Protein AF-A0A2I0TGV4-F1 (afdb_monomer)

InterPro domains:
  IPR000264 ALB/AFP/VDB [PR00802] (66-80)
  IPR000264 ALB/AFP/VDB [PR00802] (102-125)
  IPR000264 ALB/AFP/VDB [PR00802] (139-156)
  IPR000264 ALB/AFP/VDB [PR00802] (313-336)
  IPR000264 ALB/AFP/VDB [PTHR11385] (1-160)
  IPR014760 Serum albumin, N-terminal [PF00273] (1-156)
  IPR014760 Serum albumin, N-terminal [PF00273] (231-337)
  IPR014760 Serum albumin, N-terminal [PS51438] (1-164)
  IPR014760 Serum albumin, N-terminal [PS51438] (178-345)
  IPR014760 Serum albumin, N-terminal [SM00103] (1-159)
  IPR014760 Serum albumin, N-terminal [SM00103] (169-340)
  IPR014760 Serum albumin, N-terminal [cd00015] (1-163)
  IPR020857 Serum albumin, conserved site [PS00212] (139-163)
  IPR020858 Serum albumin-like [SSF48552] (1-163)
  IPR020858 Serum albumin-like [SSF48552] (161-230)
  IPR020858 Serum albumin-like [SSF48552] (232-341)

Secondary structure (DSSP, 8-state):
-HHHHHH-TTS-HHHHHHHHHHHHHHHHHHHH-TTSTTTSS-HHHHHHHHHHT-TTHHHHHGGGGGGGGSPTTHHHHHHHTT--SS-TTS--PPPPPHHHHHHHHHHHHHHHHHHHHHHHHHH-TTS-HHHHHHHHHHHHHHHHHHTTSS-HHHHHHHHTHHHHHHHHTHHHH-GGGHHHHTS-HHHHHHHHHHSPPPPPPTTPPPHHHHHTS-TTHHHHHTTTHHHHHHHHHHHS---HHHHHHHHS-TTTHHHHHHT----TT--PPPP-GGGG---THHHHS-HHHHHHHHHHHHHHHHHH-TT--HHHHHHHHHHHHHHHHHHTTSSSHHHHHHHHHHHHHHSSSS-------------

Foldseek 3Di:
DLLCLLLVLPDDLVRVVVLVVVVVVVVVVCVVPCPPPLNPDDPLVSSLVSLLPPPCNCVRQNCLNVLNVDDPPVSVVSSVVSGDQADPSQDDDDDDDQVVLLVCCVVPVPVSLSVQLSSLSSNHSPDDSVVSVVVSVLLNVQSVPLVVDPCSPVSSVVSLVVLVVCLVCVVVNAPFLVVLSPDDSSSSVSCVVPTDDHDDDPPDPDPCVVQQVPPCNVVVVLPDPQVVLLVCCVVPNDDPQNVCLNPPDPVCSSVSVVPDDQDPPQDADDDDCVLLADDLVLLVDDPSVVVVNLVSVLVNVCSRVVPDDPVLNVVLSVLSVVQSVPLSPDPHNRVSSVVSSCVSRPPDDDDDDDDDDDDDDDD

Organism: NCBI:txid1758121

pLDDT: mean 78.78, std 15.99, range [24.69, 98.12]

Radius of gyration: 31.36 Å; Cα contacts (8 Å, |Δi|>4): 263; chains: 1; bounding box: 90×56×76 Å

Solvent-accessible surface area (backbone atoms only — not comparable to full-atom values): 21571 Å² total; per-residue (Å²): 92,50,68,57,20,21,65,43,54,85,59,52,71,70,63,45,50,49,56,40,47,54,54,49,56,48,51,57,51,24,76,77,40,57,86,40,77,82,48,70,51,54,69,69,57,54,56,52,53,57,57,62,65,44,93,55,38,46,83,76,53,45,73,60,47,60,28,66,79,48,58,84,66,62,21,57,58,49,50,56,73,65,44,53,69,78,49,86,87,54,74,83,88,77,80,72,56,54,70,55,50,44,46,43,44,71,78,38,44,69,63,45,52,48,50,51,40,38,57,52,22,32,53,36,43,81,60,59,66,69,57,51,53,48,53,47,52,52,51,49,56,40,46,70,59,22,62,76,51,93,55,34,56,61,43,47,54,56,70,46,34,69,60,54,49,50,47,77,38,28,88,78,74,31,81,56,36,58,75,22,57,75,41,59,76,78,57,18,54,54,40,51,73,69,40,67,82,57,80,81,70,91,80,67,75,61,62,54,60,61,66,68,67,36,89,63,28,71,76,60,48,72,78,56,59,63,59,58,55,35,60,44,40,79,78,50,77,81,51,71,68,59,51,46,32,56,67,71,38,82,92,49,23,60,64,42,60,71,68,58,71,78,67,85,84,67,75,58,68,79,94,57,72,76,75,70,68,63,56,59,61,63,64,72,44,56,73,68,59,40,51,52,53,52,51,49,45,51,52,56,48,36,52,60,40,72,84,65,49,71,69,56,53,48,53,50,51,55,49,51,56,52,44,51,66,55,25,63,73,46,94,58,31,48,63,41,38,57,62,52,46,42,57,76,76,54,65,69,97,55,96,72,81,91,78,81,84,80,90,84,81,85,134

Sequence (363 aa):
MITFAQYLQRCSYEGLSKLVKDVVDLAQKCVANEDAPECTKSLPTIFLDEICQVEKLRDTYGAMADCCSKADPERNECFLSFKVPQPDFVQPYERPASDVICKEYQDNRVPFLGHFIYTVARRNPFLYSPTILSLAADYEHALQSCCAGSDVGACLDEKAELMTYICSKQDVFSSKIKECCERPVVERSQCIIESEFDDKPADLPSLVEKYVQDKEVCKSYEAGHDEFLSERQETTPINDQVSHCCSDSYAYRRPCFTAMGVDTKYVPPAFNPDMFNFDEKLCTAPPDEREIGQMKLLINLIKRKPQMTEEQIKTIADGFSAMVEKCCKQSDIDTCLGEEVFPISFKKGHLLVPEISTGEVYP

Mean predicted aligned error: 18.3 Å

Structure (mmCIF, N/CA/C/O backbone):
data_AF-A0A2I0TGV4-F1
#
_entry.id   AF-A0A2I0TGV4-F1
#
loop_
_atom_site.group_PDB
_atom_site.id
_atom_site.type_symbol
_atom_site.label_atom_id
_atom_site.label_alt_id
_atom_site.label_comp_id
_atom_site.label_asym_id
_atom_site.label_entity_id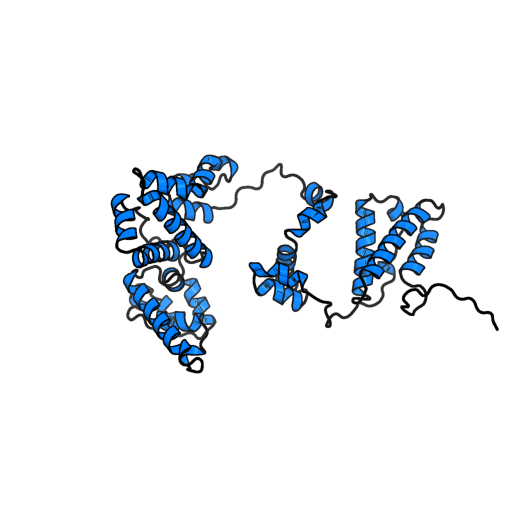
_atom_site.label_seq_id
_atom_site.pdbx_PDB_ins_code
_atom_site.Cartn_x
_atom_site.Cartn_y
_atom_site.Cartn_z
_atom_site.occupancy
_atom_site.B_iso_or_equiv
_atom_site.auth_seq_id
_atom_site.auth_comp_id
_atom_site.auth_asym_id
_atom_site.auth_atom_id
_atom_site.pdbx_PDB_model_num
ATOM 1 N N . MET A 1 1 ? 5.627 -5.119 -11.860 1.00 94.88 1 MET A N 1
ATOM 2 C CA . MET A 1 1 ? 6.589 -4.002 -11.704 1.00 94.88 1 MET A CA 1
ATOM 3 C C . MET A 1 1 ? 6.784 -3.634 -10.239 1.00 94.88 1 MET A C 1
ATOM 5 O O . MET A 1 1 ? 7.898 -3.784 -9.763 1.00 94.88 1 MET A O 1
ATOM 9 N N . ILE A 1 2 ? 5.730 -3.219 -9.518 1.00 94.38 2 ILE A N 1
ATOM 10 C CA . ILE A 1 2 ? 5.818 -2.782 -8.107 1.00 94.38 2 ILE A CA 1
ATOM 11 C C . ILE A 1 2 ? 6.550 -3.801 -7.230 1.00 94.38 2 ILE A C 1
ATOM 13 O O . ILE A 1 2 ? 7.578 -3.457 -6.662 1.00 94.38 2 ILE A O 1
ATOM 17 N N . THR A 1 3 ? 6.093 -5.058 -7.197 1.00 94.88 3 THR A N 1
ATOM 18 C CA . THR A 1 3 ? 6.712 -6.126 -6.393 1.00 94.88 3 THR A CA 1
ATOM 19 C C . THR A 1 3 ? 8.217 -6.222 -6.637 1.00 94.88 3 THR A C 1
ATOM 21 O O . THR A 1 3 ? 9.003 -6.055 -5.712 1.00 94.88 3 THR A O 1
ATOM 24 N N . PHE A 1 4 ? 8.645 -6.387 -7.891 1.00 97.56 4 PHE A N 1
ATOM 25 C CA . PHE A 1 4 ? 10.071 -6.454 -8.209 1.00 97.56 4 PHE A CA 1
ATOM 26 C C . PHE A 1 4 ? 10.830 -5.185 -7.815 1.00 97.56 4 PHE A C 1
ATOM 28 O O . PHE A 1 4 ? 11.921 -5.295 -7.277 1.00 97.56 4 PHE A O 1
ATOM 35 N N . ALA A 1 5 ? 10.268 -3.992 -8.019 1.00 96.62 5 ALA A N 1
ATOM 36 C CA . ALA A 1 5 ? 10.928 -2.739 -7.650 1.00 96.62 5 ALA A CA 1
ATOM 37 C C . ALA A 1 5 ? 11.090 -2.576 -6.129 1.00 96.62 5 ALA A C 1
ATOM 39 O O . ALA A 1 5 ? 12.095 -2.028 -5.681 1.00 96.62 5 ALA A O 1
ATOM 40 N N . GLN A 1 6 ? 10.138 -3.081 -5.340 1.00 94.38 6 GLN A N 1
ATOM 41 C CA . GLN A 1 6 ? 10.203 -3.059 -3.879 1.00 94.38 6 GLN A CA 1
ATOM 42 C C . GLN A 1 6 ? 11.202 -4.075 -3.312 1.00 94.38 6 GLN A C 1
ATOM 44 O O . GLN A 1 6 ? 11.828 -3.788 -2.300 1.00 94.38 6 GLN A O 1
ATOM 49 N N . TYR A 1 7 ? 11.349 -5.253 -3.928 1.00 94.56 7 TYR A N 1
ATOM 50 C CA . TYR A 1 7 ? 12.322 -6.268 -3.492 1.00 94.56 7 TYR A CA 1
ATOM 51 C C . TYR A 1 7 ? 13.732 -5.978 -4.031 1.00 94.56 7 TYR A C 1
ATOM 53 O O . TYR A 1 7 ? 14.714 -6.062 -3.304 1.00 94.56 7 TYR A O 1
ATOM 61 N N . LEU A 1 8 ? 13.844 -5.597 -5.303 1.00 95.69 8 LEU A N 1
ATOM 62 C CA . LEU A 1 8 ? 15.098 -5.393 -6.025 1.00 95.69 8 LEU A CA 1
ATOM 63 C C . LEU A 1 8 ? 15.369 -3.899 -6.257 1.00 95.69 8 LEU A C 1
ATOM 65 O O . LEU A 1 8 ? 15.522 -3.435 -7.391 1.00 95.69 8 LEU A O 1
ATOM 69 N N . GLN A 1 9 ? 15.467 -3.136 -5.165 1.00 93.12 9 GLN A N 1
ATOM 70 C CA . GLN A 1 9 ? 15.574 -1.671 -5.195 1.00 93.12 9 GLN A CA 1
ATOM 71 C C . GLN A 1 9 ? 16.823 -1.140 -5.920 1.00 93.12 9 GLN A C 1
ATOM 73 O O . GLN A 1 9 ? 16.869 0.055 -6.207 1.00 93.12 9 GLN A O 1
ATOM 78 N N . ARG A 1 10 ? 17.839 -1.968 -6.213 1.00 92.94 10 ARG A N 1
ATOM 79 C CA . ARG A 1 10 ? 19.079 -1.581 -6.924 1.00 92.94 10 ARG A CA 1
ATOM 80 C C . ARG A 1 10 ? 19.031 -1.849 -8.432 1.00 92.94 10 ARG A C 1
ATOM 82 O O . ARG A 1 10 ? 19.856 -1.305 -9.161 1.00 92.94 10 ARG A O 1
ATOM 89 N N . CYS A 1 11 ? 18.097 -2.671 -8.907 1.00 92.94 11 CYS A N 1
ATOM 90 C CA . CYS A 1 11 ? 18.001 -3.038 -10.320 1.00 92.94 11 CYS A CA 1
ATOM 91 C C . CYS A 1 11 ? 17.477 -1.877 -11.173 1.00 92.94 11 CYS A C 1
ATOM 93 O O . CYS A 1 11 ? 16.696 -1.061 -10.691 1.00 92.94 11 CYS A O 1
ATOM 95 N N . SER A 1 12 ? 17.895 -1.818 -12.444 1.00 93.62 12 SER A N 1
ATOM 96 C CA . SER A 1 12 ? 17.389 -0.824 -13.399 1.00 93.62 12 SER A CA 1
ATOM 97 C C . SER A 1 12 ? 15.951 -1.132 -13.824 1.00 93.62 12 SER A C 1
ATOM 99 O O . SER A 1 12 ? 15.485 -2.269 -13.702 1.00 93.62 12 SER A O 1
ATOM 101 N N . TYR A 1 13 ? 15.263 -0.136 -14.385 1.00 93.69 13 TYR A N 1
ATOM 102 C CA . TYR A 1 13 ? 13.911 -0.313 -14.913 1.00 93.69 13 TYR A CA 1
ATOM 103 C C . TYR A 1 13 ? 13.861 -1.404 -15.990 1.00 93.69 13 TYR A C 1
ATOM 105 O O . TYR A 1 13 ? 12.974 -2.255 -15.978 1.00 93.69 13 TYR A O 1
ATOM 113 N N . GLU A 1 14 ? 14.840 -1.423 -16.891 1.00 94.31 14 GLU A N 1
ATOM 114 C CA . GLU A 1 14 ? 14.945 -2.391 -17.984 1.00 94.31 14 GLU A CA 1
ATOM 115 C C . GLU A 1 14 ? 15.205 -3.797 -17.442 1.00 94.31 14 GLU A C 1
ATOM 117 O O . GLU A 1 14 ? 14.636 -4.765 -17.941 1.00 94.31 14 GLU A O 1
ATOM 122 N N . GLY A 1 15 ? 16.034 -3.914 -16.397 1.00 94.00 15 GLY A N 1
ATOM 123 C CA . GLY A 1 15 ? 16.275 -5.178 -15.707 1.00 94.00 15 GLY A CA 1
ATOM 124 C C . GLY A 1 15 ? 14.993 -5.744 -15.099 1.00 94.00 15 GLY A C 1
ATOM 125 O O . GLY A 1 15 ? 14.671 -6.908 -15.316 1.00 94.00 15 GLY A O 1
ATOM 126 N N . LEU A 1 16 ? 14.216 -4.908 -14.407 1.00 95.75 16 LEU A N 1
ATOM 127 C CA . LEU A 1 16 ? 12.953 -5.335 -13.800 1.00 95.75 16 LEU A CA 1
ATOM 128 C C . LEU A 1 16 ? 11.843 -5.570 -14.824 1.00 95.75 16 LEU A C 1
ATOM 130 O O . LEU A 1 16 ? 10.997 -6.435 -14.622 1.00 95.75 16 LEU A O 1
ATOM 134 N N . SER A 1 17 ? 11.844 -4.835 -15.934 1.00 94.56 17 SER A N 1
ATOM 135 C CA . SER A 1 17 ? 10.867 -5.013 -17.011 1.00 94.56 17 SER A CA 1
ATOM 136 C C . SER A 1 17 ? 10.989 -6.378 -17.686 1.00 94.56 17 SER A C 1
ATOM 138 O O . SER A 1 17 ? 9.975 -6.926 -18.110 1.00 94.56 17 SER A O 1
ATOM 140 N N . LYS A 1 18 ? 12.195 -6.962 -17.729 1.00 95.12 18 LYS A N 1
ATOM 141 C CA . LYS A 1 18 ? 12.397 -8.347 -18.184 1.00 95.12 18 LYS A CA 1
ATOM 142 C C . LYS A 1 18 ? 11.706 -9.345 -17.255 1.00 95.12 18 LYS A C 1
ATOM 144 O O . LYS A 1 18 ? 10.859 -10.085 -17.727 1.00 95.12 18 LYS A O 1
ATOM 149 N N . LEU A 1 19 ? 11.926 -9.243 -15.943 1.00 96.69 19 LEU A N 1
ATOM 150 C CA . LEU A 1 19 ? 11.251 -10.105 -14.960 1.00 96.69 19 LEU A CA 1
ATOM 151 C C . LEU A 1 19 ? 9.722 -9.949 -15.003 1.00 96.69 19 LEU A C 1
ATOM 153 O O . LEU A 1 19 ? 8.974 -10.914 -14.884 1.00 96.69 19 LEU A O 1
ATOM 157 N N . VAL A 1 20 ? 9.226 -8.720 -15.202 1.00 95.88 20 VAL A N 1
ATOM 158 C CA . VAL A 1 20 ? 7.788 -8.483 -15.418 1.00 95.88 20 VAL A CA 1
ATOM 159 C C . VAL A 1 20 ? 7.294 -9.224 -16.655 1.00 95.88 20 VAL A C 1
ATOM 161 O O . VAL A 1 20 ? 6.218 -9.816 -16.604 1.00 95.88 20 VAL A O 1
ATOM 164 N N . LYS A 1 21 ? 8.057 -9.191 -17.749 1.00 95.50 21 LYS A N 1
ATOM 165 C CA . LYS A 1 21 ? 7.717 -9.915 -18.969 1.00 95.50 21 LYS A CA 1
ATOM 166 C C . LYS A 1 21 ? 7.685 -11.425 -18.731 1.00 95.50 21 LYS A C 1
ATOM 168 O O . LYS A 1 21 ? 6.729 -12.048 -19.174 1.00 95.50 21 LYS A O 1
ATOM 173 N N . ASP A 1 22 ? 8.644 -11.981 -18.000 1.00 96.31 22 ASP A N 1
ATOM 174 C CA . ASP A 1 22 ? 8.702 -13.419 -17.709 1.00 96.31 22 ASP A CA 1
ATOM 175 C C . ASP A 1 22 ? 7.445 -13.888 -16.947 1.00 96.31 22 ASP A C 1
ATOM 177 O O . ASP A 1 22 ? 6.788 -14.850 -17.352 1.00 96.31 22 ASP A O 1
ATOM 181 N N . VAL A 1 23 ? 7.009 -13.124 -15.935 1.00 96.50 23 VAL A N 1
ATOM 182 C CA . VAL A 1 23 ? 5.755 -13.393 -15.201 1.00 96.50 23 VAL A CA 1
ATOM 183 C C . VAL A 1 23 ? 4.514 -13.226 -16.084 1.00 96.50 23 VAL A C 1
ATOM 185 O O . VAL A 1 23 ? 3.571 -14.007 -15.972 1.00 96.50 23 VAL A O 1
ATOM 188 N N . VAL A 1 24 ? 4.477 -12.220 -16.963 1.00 94.69 24 VAL A N 1
ATOM 189 C CA . VAL A 1 24 ? 3.343 -12.009 -17.884 1.00 94.69 24 VAL A CA 1
ATOM 190 C C . VAL A 1 24 ? 3.253 -13.135 -18.914 1.00 94.69 24 VAL A C 1
ATOM 192 O O . VAL A 1 24 ? 2.159 -13.636 -19.168 1.00 94.69 24 VAL A O 1
ATOM 195 N N . ASP A 1 25 ? 4.382 -13.562 -19.476 1.00 95.75 25 ASP A N 1
ATOM 196 C CA . ASP A 1 25 ? 4.448 -14.670 -20.428 1.00 95.75 25 ASP A CA 1
ATOM 197 C C . ASP A 1 25 ? 4.027 -15.988 -19.742 1.00 95.75 25 ASP A C 1
ATOM 199 O O . ASP A 1 25 ? 3.326 -16.802 -20.347 1.00 95.75 25 ASP A O 1
ATOM 203 N N . LEU A 1 26 ? 4.385 -16.189 -18.466 1.00 95.44 26 LEU A N 1
ATOM 204 C CA . LEU A 1 26 ? 3.876 -17.297 -17.651 1.00 95.44 26 LEU A CA 1
ATOM 205 C C . LEU A 1 26 ? 2.359 -17.198 -17.445 1.00 95.44 26 LEU A C 1
ATOM 207 O O . LEU A 1 26 ? 1.647 -18.162 -17.710 1.00 95.44 26 LEU A O 1
ATOM 211 N N . ALA A 1 27 ? 1.844 -16.035 -17.043 1.00 94.44 27 ALA A N 1
ATOM 212 C CA . ALA A 1 27 ? 0.409 -15.836 -16.848 1.00 94.44 27 ALA A CA 1
ATOM 213 C C . ALA A 1 27 ? -0.388 -16.129 -18.132 1.00 94.44 27 ALA A C 1
ATOM 215 O O . ALA A 1 27 ? -1.417 -16.796 -18.083 1.00 94.44 27 ALA A O 1
ATOM 216 N N . GLN A 1 28 ? 0.115 -15.705 -19.296 1.00 94.44 28 GLN A N 1
ATOM 217 C CA . GLN A 1 28 ? -0.497 -16.010 -20.594 1.00 94.44 28 GLN A CA 1
ATOM 218 C C . GLN A 1 28 ? -0.514 -17.513 -20.904 1.00 94.44 28 GLN A C 1
ATOM 220 O O . GLN A 1 28 ? -1.500 -18.008 -21.448 1.00 94.44 28 GLN A O 1
ATOM 225 N N . LYS A 1 29 ? 0.543 -18.252 -20.542 1.00 94.25 29 LYS A N 1
ATOM 226 C CA . LYS A 1 29 ? 0.558 -19.720 -20.654 1.00 94.25 29 LYS A CA 1
ATOM 227 C C . LYS A 1 29 ? -0.464 -20.360 -19.717 1.00 94.25 29 LYS A C 1
ATOM 229 O O . LYS A 1 29 ? -1.179 -21.260 -20.145 1.00 94.25 29 LYS A O 1
ATOM 234 N N . CYS A 1 30 ? -0.579 -19.862 -18.489 1.00 94.56 30 CYS A N 1
ATOM 235 C CA . CYS A 1 30 ? -1.526 -20.376 -17.503 1.00 94.56 30 CYS A CA 1
ATOM 236 C C . CYS A 1 30 ? -2.983 -20.164 -17.899 1.00 94.56 30 CYS A C 1
ATOM 238 O O . CYS A 1 30 ? -3.797 -21.050 -17.685 1.00 94.56 30 CYS A O 1
ATOM 240 N N . VAL A 1 31 ? -3.304 -19.057 -18.575 1.00 94.00 31 VAL A N 1
ATOM 241 C CA . VAL A 1 31 ? -4.641 -18.847 -19.160 1.00 94.00 31 VAL A CA 1
ATOM 242 C C . VAL A 1 31 ? -4.996 -19.932 -20.188 1.00 94.00 31 VAL A C 1
ATOM 244 O O . VAL A 1 31 ? -6.165 -20.263 -20.357 1.00 94.00 31 VAL A O 1
ATOM 247 N N . ALA A 1 32 ? -4.007 -20.498 -20.886 1.00 91.19 32 ALA A N 1
ATOM 248 C CA . ALA A 1 32 ? -4.236 -21.577 -21.845 1.00 91.19 32 ALA A CA 1
ATOM 249 C C . ALA A 1 32 ? -4.300 -22.972 -21.192 1.00 91.19 32 ALA A C 1
ATOM 251 O O . ALA A 1 32 ? -4.880 -23.884 -21.784 1.00 91.19 32 ALA A O 1
ATOM 252 N N . ASN A 1 33 ? -3.690 -23.153 -20.015 1.00 91.69 33 ASN A N 1
ATOM 253 C CA . ASN A 1 33 ? -3.679 -24.408 -19.264 1.00 91.69 33 ASN A CA 1
ATOM 254 C C . ASN A 1 33 ? -3.426 -24.158 -17.765 1.00 91.69 33 ASN A C 1
ATOM 256 O O . ASN A 1 33 ? -2.276 -24.120 -17.322 1.00 91.69 33 ASN A O 1
ATOM 260 N N . GLU A 1 34 ? -4.499 -24.012 -16.990 1.00 90.69 34 GLU A N 1
ATOM 261 C CA . GLU A 1 34 ? -4.425 -23.678 -15.560 1.00 90.69 34 GLU A CA 1
ATOM 262 C C . GLU A 1 34 ? -3.833 -24.814 -14.707 1.00 90.69 34 GLU A C 1
ATOM 264 O O . GLU A 1 34 ? -3.219 -24.555 -13.674 1.00 90.69 34 GLU A O 1
ATOM 269 N N . ASP A 1 35 ? -3.943 -26.063 -15.172 1.00 92.88 35 ASP A N 1
ATOM 270 C CA . ASP A 1 35 ? -3.469 -27.255 -14.458 1.00 92.88 35 ASP A CA 1
ATOM 271 C C . ASP A 1 35 ? -1.959 -27.509 -14.625 1.00 92.88 35 ASP A C 1
ATOM 273 O O . ASP A 1 35 ? -1.414 -28.471 -14.073 1.00 92.88 35 ASP A O 1
ATOM 277 N N . ALA A 1 36 ? -1.254 -26.683 -15.407 1.00 92.62 36 ALA A N 1
ATOM 278 C CA . ALA A 1 36 ? 0.189 -26.824 -15.562 1.00 92.62 36 ALA A CA 1
ATOM 279 C C . ALA A 1 36 ? 0.905 -26.615 -14.206 1.00 92.62 36 ALA A C 1
ATOM 281 O O . ALA A 1 36 ? 0.521 -25.724 -13.440 1.00 92.62 36 ALA A O 1
ATOM 282 N N . PRO A 1 37 ? 1.959 -27.391 -13.877 1.00 91.62 37 PRO A N 1
ATOM 283 C CA . PRO A 1 37 ? 2.604 -27.332 -12.561 1.00 91.62 37 PRO A CA 1
ATOM 284 C C . PRO A 1 37 ? 3.050 -25.923 -12.143 1.00 91.62 37 PRO A C 1
ATOM 286 O O . PRO A 1 37 ? 2.911 -25.542 -10.984 1.00 91.62 37 PRO A O 1
ATOM 289 N N . GLU A 1 38 ? 3.550 -25.125 -13.082 1.00 89.44 38 GLU A N 1
ATOM 290 C CA . GLU A 1 38 ? 3.962 -23.737 -12.874 1.00 89.44 38 GLU A CA 1
ATOM 291 C C . GLU A 1 38 ? 2.799 -22.777 -12.567 1.00 89.44 38 GLU A C 1
ATOM 293 O O . GLU A 1 38 ? 3.012 -21.771 -11.893 1.00 89.44 38 GLU A O 1
ATOM 298 N N . CYS A 1 39 ? 1.581 -23.109 -12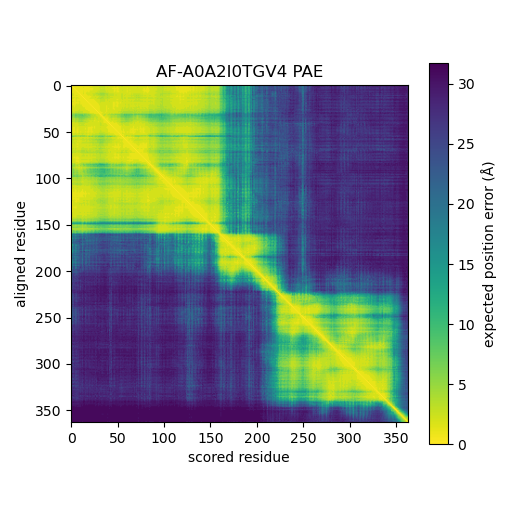.996 1.00 93.88 39 CYS A N 1
ATOM 299 C CA . CYS A 1 39 ? 0.371 -22.299 -12.837 1.00 93.88 39 CYS A CA 1
ATOM 300 C C . CYS A 1 39 ? -0.345 -22.539 -11.506 1.00 93.88 39 CYS A C 1
ATOM 302 O O . CYS A 1 39 ? -1.060 -21.669 -11.018 1.00 93.88 39 CYS A O 1
ATOM 304 N N . THR A 1 40 ? -0.088 -23.688 -10.877 1.00 93.62 40 THR A N 1
ATOM 305 C CA . THR A 1 40 ? -0.607 -24.029 -9.540 1.00 93.62 40 THR A CA 1
ATOM 306 C C . THR A 1 40 ? 0.167 -23.381 -8.388 1.00 93.62 40 THR A C 1
ATOM 308 O O . THR A 1 40 ? -0.225 -23.495 -7.225 1.00 93.62 40 THR A O 1
ATOM 311 N N . LYS A 1 41 ? 1.284 -22.703 -8.681 1.00 92.88 41 LYS A N 1
ATOM 312 C CA . LYS A 1 41 ? 2.099 -22.023 -7.671 1.00 92.88 41 LYS A CA 1
ATOM 313 C C . LYS A 1 41 ? 1.398 -20.769 -7.155 1.00 92.88 41 LYS A C 1
ATOM 315 O O . LYS A 1 41 ? 0.721 -20.059 -7.893 1.00 92.88 41 LYS A O 1
ATOM 320 N N . SER A 1 42 ? 1.637 -20.443 -5.885 1.00 93.06 42 SER A N 1
ATOM 321 C CA . SER A 1 42 ? 1.199 -19.159 -5.338 1.00 93.06 42 SER A CA 1
ATOM 322 C C . SER A 1 42 ? 1.910 -17.997 -6.048 1.00 93.06 42 SER A C 1
ATOM 324 O O . SER A 1 42 ? 3.071 -18.120 -6.447 1.00 93.06 42 SER A O 1
ATOM 326 N N . LEU A 1 43 ? 1.245 -16.844 -6.170 1.00 90.25 43 LEU A N 1
ATOM 327 C CA . LEU A 1 43 ? 1.861 -15.651 -6.763 1.00 90.25 43 LEU A CA 1
ATOM 328 C C . LEU A 1 43 ? 3.180 -15.255 -6.072 1.00 90.25 43 LEU A C 1
ATOM 330 O O . LEU A 1 43 ? 4.152 -15.025 -6.793 1.00 90.25 43 LEU A O 1
ATOM 334 N N . PRO A 1 44 ? 3.282 -15.210 -4.724 1.00 90.62 44 PRO A N 1
ATOM 335 C CA . PRO A 1 44 ? 4.561 -14.969 -4.057 1.00 90.62 44 PRO A CA 1
ATOM 336 C C . PRO A 1 44 ? 5.650 -15.949 -4.497 1.00 90.62 44 PRO A C 1
ATOM 338 O O . PRO A 1 44 ? 6.733 -15.510 -4.867 1.00 90.62 44 PRO A O 1
ATOM 341 N N . THR A 1 45 ? 5.353 -17.251 -4.549 1.00 93.69 45 THR A N 1
ATOM 342 C CA . THR A 1 45 ? 6.305 -18.276 -5.009 1.00 93.69 45 THR A CA 1
ATOM 343 C C . THR A 1 45 ? 6.808 -17.978 -6.420 1.00 93.69 45 THR A C 1
ATOM 345 O O . THR A 1 45 ? 8.012 -18.025 -6.647 1.00 93.69 45 THR A O 1
ATOM 348 N N . ILE A 1 46 ? 5.914 -17.618 -7.350 1.00 95.44 46 ILE A N 1
ATOM 349 C CA . ILE A 1 46 ? 6.282 -17.263 -8.730 1.00 95.44 46 ILE A CA 1
ATOM 350 C C . ILE A 1 46 ? 7.242 -16.067 -8.742 1.00 95.44 46 ILE A C 1
ATOM 352 O O . ILE A 1 46 ? 8.306 -16.138 -9.349 1.00 95.44 46 ILE A O 1
ATOM 356 N N . PHE A 1 47 ? 6.915 -14.981 -8.035 1.00 95.56 47 PHE A N 1
ATOM 357 C CA . PHE A 1 47 ? 7.785 -13.800 -7.989 1.00 95.56 47 PHE A CA 1
ATOM 358 C C . PHE A 1 47 ? 9.159 -14.101 -7.380 1.00 95.56 47 PHE A C 1
ATOM 360 O O . PHE A 1 47 ? 10.168 -13.599 -7.873 1.00 95.56 47 PHE A O 1
ATOM 367 N N . LEU A 1 48 ? 9.210 -14.897 -6.310 1.00 96.56 48 LEU A N 1
ATOM 368 C CA . LEU A 1 48 ? 10.468 -15.255 -5.655 1.00 96.56 48 LEU A CA 1
ATOM 369 C C . LEU A 1 48 ? 11.310 -16.206 -6.513 1.00 96.56 48 LEU A C 1
ATOM 371 O O . LEU A 1 48 ? 12.531 -16.056 -6.542 1.00 96.56 48 LEU A O 1
ATOM 375 N N . ASP A 1 49 ? 10.680 -17.130 -7.244 1.00 96.50 49 ASP A N 1
ATOM 376 C CA . ASP A 1 49 ? 11.363 -17.987 -8.216 1.00 96.50 49 ASP A CA 1
ATOM 377 C C . ASP A 1 49 ? 12.051 -17.133 -9.292 1.00 96.50 49 ASP A C 1
ATOM 379 O O . ASP A 1 49 ? 13.242 -17.323 -9.534 1.00 96.50 49 ASP A O 1
ATOM 383 N N . GLU A 1 50 ? 11.356 -16.136 -9.852 1.00 96.50 50 GLU A N 1
ATOM 384 C CA . GLU A 1 50 ? 11.925 -15.199 -10.835 1.00 96.50 50 GLU A CA 1
ATOM 385 C C . GLU A 1 50 ? 13.081 -14.366 -10.262 1.00 96.50 50 GLU A C 1
ATOM 387 O O . GLU A 1 50 ? 14.124 -14.211 -10.900 1.00 96.50 50 GLU A O 1
ATOM 392 N N . ILE A 1 51 ? 12.954 -13.866 -9.025 1.00 97.06 51 ILE A N 1
ATOM 393 C CA . ILE A 1 51 ? 14.053 -13.154 -8.348 1.00 97.06 51 ILE A CA 1
ATOM 394 C C . ILE A 1 51 ? 15.288 -14.057 -8.230 1.00 97.06 51 ILE A C 1
ATOM 396 O O . ILE A 1 51 ? 16.413 -13.603 -8.448 1.00 97.06 51 ILE A O 1
ATOM 400 N N . CYS A 1 52 ? 15.091 -15.337 -7.917 1.00 97.38 52 CYS A N 1
ATOM 401 C CA . CYS A 1 52 ? 16.175 -16.302 -7.773 1.00 97.38 52 CYS A CA 1
ATOM 402 C C . CYS A 1 52 ? 16.848 -16.701 -9.094 1.00 97.38 52 CYS A C 1
ATOM 404 O O . CYS A 1 52 ? 17.956 -17.233 -9.051 1.00 97.38 52 CYS A O 1
ATOM 406 N N . GLN A 1 53 ? 16.238 -16.414 -10.249 1.00 95.25 53 GLN A N 1
ATOM 407 C CA . GLN A 1 53 ? 16.856 -16.614 -11.568 1.00 95.25 53 GLN A CA 1
ATOM 408 C C . GLN A 1 53 ? 17.731 -15.434 -12.024 1.00 95.25 53 GLN A C 1
ATOM 410 O O . GLN A 1 53 ? 18.358 -15.496 -13.081 1.00 95.25 53 GLN A O 1
ATOM 415 N N . VAL A 1 54 ? 17.826 -14.350 -11.246 1.00 93.69 54 VAL A N 1
ATOM 416 C CA . VAL A 1 54 ? 18.678 -13.204 -11.592 1.00 93.69 54 VAL A CA 1
ATOM 417 C C . VAL A 1 54 ? 20.163 -13.606 -11.529 1.00 93.69 54 VAL A C 1
ATOM 419 O O . VAL A 1 54 ? 20.724 -13.771 -10.446 1.00 93.69 54 VAL A O 1
ATOM 422 N N . GLU A 1 55 ? 20.830 -13.690 -12.691 1.00 87.94 55 GLU A N 1
ATOM 423 C CA . GLU A 1 55 ? 22.209 -14.208 -12.857 1.00 87.94 55 GLU A CA 1
ATOM 424 C C . GLU A 1 55 ? 23.259 -13.594 -11.909 1.00 87.94 55 GLU A C 1
ATOM 426 O O . GLU A 1 55 ? 24.244 -14.243 -11.564 1.00 87.94 55 GLU A O 1
ATOM 431 N N . LYS A 1 56 ? 23.060 -12.342 -11.477 1.00 88.94 56 LYS A N 1
ATOM 432 C CA . LYS A 1 56 ? 23.981 -11.587 -10.606 1.00 88.94 56 LYS A CA 1
ATOM 433 C C . LYS A 1 56 ? 23.331 -11.114 -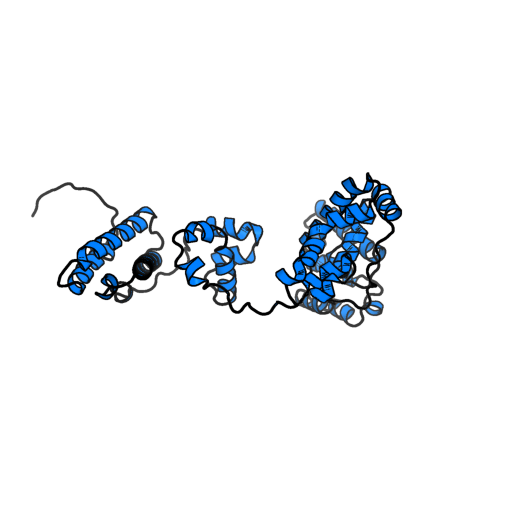9.306 1.00 88.94 56 LYS A C 1
ATOM 435 O O . LYS A 1 56 ? 23.676 -10.052 -8.776 1.00 88.94 56 LYS A O 1
ATOM 440 N N . LEU A 1 57 ? 22.374 -11.889 -8.786 1.00 93.88 57 LEU A N 1
ATOM 441 C CA . LEU A 1 57 ? 21.683 -11.560 -7.538 1.00 93.88 57 LEU A CA 1
ATOM 442 C C . LEU A 1 57 ? 22.672 -11.430 -6.372 1.00 93.88 57 LEU A C 1
ATOM 444 O O . LEU A 1 57 ? 22.639 -10.435 -5.653 1.00 93.88 57 LEU A O 1
ATOM 448 N N . ARG A 1 58 ? 23.598 -12.388 -6.223 1.00 96.06 58 ARG A N 1
ATOM 449 C CA . ARG A 1 58 ? 24.607 -12.361 -5.150 1.00 96.06 58 ARG A CA 1
ATOM 450 C C . ARG A 1 58 ? 25.575 -11.187 -5.285 1.00 96.06 58 ARG A C 1
ATOM 452 O O . ARG A 1 58 ? 25.884 -10.560 -4.279 1.00 96.06 58 ARG A O 1
ATOM 459 N N . ASP A 1 59 ? 26.001 -10.853 -6.500 1.00 94.44 59 ASP A N 1
ATOM 460 C CA . ASP A 1 59 ? 26.910 -9.722 -6.734 1.00 94.44 59 ASP A CA 1
ATOM 461 C C . ASP A 1 59 ? 26.263 -8.385 -6.343 1.00 94.44 59 ASP A C 1
ATOM 463 O O . ASP A 1 59 ? 26.932 -7.488 -5.837 1.00 94.44 59 ASP A O 1
ATOM 467 N N . THR A 1 60 ? 24.950 -8.255 -6.567 1.00 91.88 60 THR A N 1
ATOM 468 C CA . THR A 1 60 ? 24.218 -6.997 -6.354 1.00 91.88 60 THR A CA 1
ATOM 469 C C . THR A 1 60 ? 23.640 -6.877 -4.938 1.00 91.88 60 THR A C 1
ATOM 471 O O . THR A 1 60 ? 23.578 -5.773 -4.397 1.00 91.88 60 THR A O 1
ATOM 474 N N . TYR A 1 61 ? 23.215 -7.992 -4.333 1.00 94.56 61 TYR A N 1
ATOM 475 C CA . TYR A 1 61 ? 22.462 -8.015 -3.069 1.00 94.56 61 TYR A CA 1
ATOM 476 C C . TYR A 1 61 ? 23.092 -8.881 -1.965 1.00 94.56 61 TYR A C 1
ATOM 478 O O . TYR A 1 61 ? 22.536 -8.988 -0.871 1.00 94.56 61 TYR A O 1
ATOM 486 N N . GLY A 1 62 ? 24.253 -9.494 -2.208 1.00 95.69 62 GLY A N 1
ATOM 487 C CA . GLY A 1 62 ? 25.001 -10.242 -1.198 1.00 95.69 62 GLY A CA 1
ATOM 488 C C . GLY A 1 62 ? 24.187 -11.375 -0.570 1.00 95.69 62 GLY A C 1
ATOM 489 O O . GLY A 1 62 ? 23.718 -12.276 -1.268 1.00 95.69 62 GLY A O 1
ATOM 490 N N . ALA A 1 63 ? 24.020 -11.315 0.755 1.00 97.12 63 ALA A N 1
ATOM 491 C CA . ALA A 1 63 ? 23.335 -12.332 1.556 1.00 97.12 63 ALA A CA 1
ATOM 492 C C . ALA A 1 63 ? 21.854 -12.534 1.185 1.00 97.12 63 ALA A C 1
ATOM 494 O O . ALA A 1 63 ? 21.292 -13.586 1.470 1.00 97.12 63 ALA A O 1
ATOM 495 N N . MET A 1 64 ? 21.220 -11.583 0.489 1.00 96.94 64 MET A N 1
ATOM 496 C CA . MET A 1 64 ? 19.853 -11.765 -0.018 1.00 96.94 64 MET A CA 1
ATOM 497 C C . MET A 1 64 ? 19.748 -12.984 -0.945 1.00 96.94 64 MET A C 1
ATOM 499 O O . MET A 1 64 ? 18.732 -13.674 -0.954 1.00 96.94 64 MET A O 1
ATOM 503 N N . ALA A 1 65 ? 20.812 -13.302 -1.691 1.00 97.81 65 ALA A N 1
ATOM 504 C CA . ALA A 1 65 ? 20.842 -14.482 -2.550 1.00 97.81 65 ALA A CA 1
ATOM 505 C C . ALA A 1 65 ? 20.783 -15.802 -1.759 1.00 97.81 65 ALA A C 1
ATOM 507 O O . ALA A 1 65 ? 20.382 -16.824 -2.314 1.00 97.81 65 ALA A O 1
ATOM 508 N N . ASP A 1 66 ? 21.142 -15.802 -0.470 1.00 98.00 66 ASP A N 1
ATOM 509 C CA . ASP A 1 66 ? 21.007 -16.981 0.391 1.00 98.00 66 ASP A CA 1
ATOM 510 C C . ASP A 1 66 ? 19.528 -17.326 0.651 1.00 98.00 66 ASP A C 1
ATOM 512 O O . ASP A 1 66 ? 19.209 -18.494 0.892 1.00 98.00 66 ASP A O 1
ATOM 516 N N . CYS A 1 67 ? 18.603 -16.359 0.524 1.00 98.12 67 CYS A N 1
ATOM 517 C CA . CYS A 1 67 ? 17.163 -16.602 0.657 1.00 98.12 67 CYS A CA 1
ATOM 518 C C . CYS A 1 67 ? 16.656 -17.635 -0.360 1.00 98.12 67 CYS A C 1
ATOM 520 O O . CYS A 1 67 ? 15.782 -18.429 -0.028 1.00 98.12 67 CYS A O 1
ATOM 522 N N . CYS A 1 68 ? 17.254 -17.709 -1.553 1.00 98.00 68 CYS A N 1
ATOM 523 C CA . CYS A 1 68 ? 16.866 -18.657 -2.603 1.00 98.00 68 CYS A CA 1
ATOM 524 C C . CYS A 1 68 ? 17.059 -20.135 -2.236 1.00 98.00 68 CYS A C 1
ATOM 526 O O . CYS A 1 68 ? 16.506 -21.002 -2.905 1.00 98.00 68 CYS A O 1
ATOM 528 N N . SER A 1 69 ? 17.830 -20.432 -1.186 1.00 97.25 69 SER A N 1
ATOM 529 C CA . SER A 1 69 ? 18.013 -21.797 -0.674 1.00 97.25 69 SER A CA 1
ATOM 530 C C . SER A 1 69 ? 16.924 -22.246 0.311 1.00 97.25 69 SER A C 1
ATOM 532 O O . SER A 1 69 ? 16.906 -23.409 0.714 1.00 97.25 69 SER A O 1
ATOM 534 N N . LYS A 1 70 ? 16.035 -21.334 0.725 1.00 97.75 70 LYS A N 1
ATOM 535 C CA . LYS A 1 70 ? 14.958 -21.594 1.688 1.00 97.75 70 LYS A CA 1
ATOM 536 C C . LYS A 1 70 ? 13.680 -22.051 0.978 1.00 97.75 70 LYS A C 1
ATOM 538 O O . LYS A 1 70 ? 13.475 -21.748 -0.194 1.00 97.75 70 LYS A O 1
ATOM 543 N N . ALA A 1 71 ? 12.815 -22.750 1.709 1.00 95.81 71 ALA A N 1
ATOM 544 C CA . ALA A 1 71 ? 11.454 -23.053 1.270 1.00 95.81 71 ALA A CA 1
ATOM 545 C C . ALA A 1 71 ? 10.501 -21.888 1.593 1.00 95.81 71 ALA A C 1
ATOM 547 O O . ALA A 1 71 ? 10.825 -21.029 2.412 1.00 95.81 71 ALA A O 1
ATOM 548 N N . ASP A 1 72 ? 9.339 -21.848 0.941 1.00 91.94 72 ASP A N 1
ATOM 549 C CA . ASP A 1 72 ? 8.250 -20.955 1.344 1.00 91.94 72 ASP A CA 1
ATOM 550 C C . ASP A 1 72 ? 7.539 -21.546 2.583 1.00 91.94 72 ASP A C 1
ATOM 552 O O . ASP A 1 72 ? 7.309 -22.761 2.601 1.00 91.94 72 ASP A O 1
ATOM 556 N N . PRO A 1 73 ? 7.148 -20.728 3.584 1.00 94.44 73 PRO A N 1
ATOM 557 C CA . PRO A 1 73 ? 7.117 -19.259 3.588 1.00 94.44 73 PRO A CA 1
ATOM 558 C C . PRO A 1 73 ? 8.409 -18.561 4.058 1.00 94.44 73 PRO A C 1
ATOM 560 O O . PRO A 1 73 ? 8.542 -17.352 3.855 1.00 94.44 73 PRO A O 1
ATOM 563 N N . GLU A 1 74 ? 9.379 -19.275 4.636 1.00 96.50 74 GLU A N 1
ATOM 564 C CA . GLU A 1 74 ? 10.584 -18.679 5.243 1.00 96.50 74 GLU A CA 1
ATOM 565 C C . GLU A 1 74 ? 11.450 -17.921 4.225 1.00 96.50 74 GLU A C 1
ATOM 567 O O . GLU A 1 74 ? 12.145 -16.957 4.554 1.00 96.50 74 GLU A O 1
ATOM 572 N N . ARG A 1 75 ? 11.416 -18.342 2.958 1.00 97.31 75 ARG A N 1
ATOM 573 C CA . ARG A 1 75 ? 12.056 -17.645 1.840 1.00 97.31 75 ARG A CA 1
ATOM 574 C C . ARG A 1 75 ? 11.480 -16.244 1.650 1.00 97.31 75 ARG A C 1
ATOM 576 O O . ARG A 1 75 ? 12.252 -15.305 1.463 1.00 97.31 75 ARG A O 1
ATOM 583 N N . ASN A 1 76 ? 10.159 -16.085 1.736 1.00 92.88 76 ASN A N 1
ATOM 584 C CA . ASN A 1 76 ? 9.517 -14.777 1.623 1.00 92.88 76 ASN A CA 1
ATOM 585 C C . ASN A 1 76 ? 9.903 -13.863 2.792 1.00 92.88 76 ASN A C 1
ATOM 587 O O . ASN A 1 76 ? 10.305 -12.725 2.564 1.00 92.88 76 ASN A O 1
ATOM 591 N N . GLU A 1 77 ? 9.846 -14.372 4.025 1.00 94.56 77 GLU A N 1
ATOM 592 C CA . GLU A 1 77 ? 10.268 -13.627 5.221 1.00 94.56 77 GLU A CA 1
ATOM 593 C C . GLU A 1 77 ? 11.731 -13.178 5.122 1.00 94.56 77 GLU A C 1
ATOM 595 O O . GLU A 1 77 ? 12.050 -12.021 5.398 1.00 94.56 77 GLU A O 1
ATOM 600 N N . CYS A 1 78 ? 12.606 -14.064 4.636 1.00 97.31 78 CYS A N 1
ATOM 601 C CA . CYS A 1 78 ? 14.005 -13.743 4.369 1.00 97.31 78 CYS A CA 1
ATOM 602 C C . CYS A 1 78 ? 14.138 -12.586 3.378 1.00 97.31 78 CYS A C 1
ATOM 604 O O . CYS A 1 78 ? 14.855 -11.631 3.643 1.00 97.31 78 CYS A O 1
ATOM 606 N N . PHE A 1 79 ? 13.433 -12.621 2.247 1.00 96.62 79 PHE A N 1
ATOM 607 C CA . PHE A 1 79 ? 13.518 -11.537 1.273 1.00 96.62 79 PHE A CA 1
ATOM 608 C C . PHE A 1 79 ? 12.956 -10.206 1.794 1.00 96.62 79 PHE A C 1
ATOM 610 O O . PHE A 1 79 ? 13.502 -9.148 1.477 1.00 96.62 79 PHE A O 1
ATOM 617 N N . LEU A 1 80 ? 11.898 -10.242 2.611 1.00 93.12 80 LEU A N 1
ATOM 618 C CA . LEU A 1 80 ? 11.324 -9.043 3.223 1.00 93.12 80 LEU A CA 1
ATOM 619 C C . LEU A 1 80 ? 12.326 -8.321 4.134 1.00 93.12 80 LEU A C 1
ATOM 621 O O . LEU A 1 80 ? 12.335 -7.091 4.138 1.00 93.12 80 LEU A O 1
ATOM 625 N N . SER A 1 81 ? 13.215 -9.042 4.830 1.00 94.69 81 SER A N 1
ATOM 626 C CA . SER A 1 81 ? 14.226 -8.417 5.698 1.00 94.69 81 SER A CA 1
ATOM 627 C C . SER A 1 81 ? 15.303 -7.624 4.945 1.00 94.69 81 SER A C 1
ATOM 629 O O . SER A 1 81 ? 16.062 -6.895 5.574 1.00 94.69 81 SER A O 1
ATOM 631 N N . PHE A 1 82 ? 15.394 -7.760 3.616 1.00 94.38 82 PHE A N 1
ATOM 632 C CA . PHE A 1 82 ? 16.342 -7.007 2.779 1.00 94.38 82 PHE A CA 1
ATOM 633 C C . PHE A 1 82 ? 15.754 -5.728 2.170 1.00 94.38 82 PHE A C 1
ATOM 635 O O . PHE A 1 82 ? 16.487 -4.972 1.531 1.00 94.38 82 PHE A O 1
ATOM 642 N N . LYS A 1 83 ? 14.458 -5.460 2.362 1.00 88.81 83 LYS A N 1
ATOM 643 C CA . LYS A 1 83 ? 13.845 -4.195 1.943 1.00 88.81 83 LYS A CA 1
ATOM 644 C C . LYS A 1 83 ? 14.393 -3.046 2.789 1.00 88.81 83 LYS A C 1
ATOM 646 O O . LYS A 1 83 ? 14.331 -3.091 4.014 1.00 88.81 83 LYS A O 1
ATOM 651 N N . VAL A 1 84 ? 14.898 -2.002 2.136 1.00 83.62 84 VAL A N 1
ATOM 652 C CA . VAL A 1 84 ? 15.510 -0.838 2.793 1.00 83.62 84 VAL A CA 1
ATOM 653 C C . VAL A 1 84 ? 14.526 0.335 2.765 1.00 83.62 84 VAL A C 1
ATOM 655 O O . VAL A 1 84 ? 14.309 0.869 1.675 1.00 83.62 84 VAL A O 1
ATOM 658 N N . PRO A 1 85 ? 13.937 0.751 3.909 1.00 75.31 85 PRO A N 1
ATOM 659 C CA . PRO A 1 85 ? 12.919 1.807 3.955 1.00 75.31 85 PRO A CA 1
ATOM 660 C C . PRO A 1 85 ? 13.364 3.112 3.286 1.00 75.31 85 PRO A C 1
ATOM 662 O O . PRO A 1 85 ? 12.660 3.629 2.428 1.00 75.31 85 PRO A O 1
ATOM 665 N N . GLN A 1 86 ? 14.573 3.577 3.610 1.00 70.44 86 GLN A N 1
ATOM 666 C CA . GLN A 1 86 ? 15.185 4.778 3.041 1.00 70.44 86 GLN A CA 1
ATOM 667 C C . GLN A 1 86 ? 16.497 4.400 2.343 1.00 70.44 86 GLN A C 1
ATOM 669 O O . GLN A 1 86 ? 17.558 4.387 2.970 1.00 70.44 86 GLN A O 1
ATOM 674 N N . PRO A 1 87 ? 16.445 4.002 1.061 1.00 74.00 87 PRO A N 1
ATOM 675 C CA . PRO A 1 87 ? 17.624 3.522 0.359 1.00 74.00 87 PRO A CA 1
ATOM 676 C C . PRO A 1 87 ? 18.550 4.684 -0.032 1.00 74.00 87 PRO A C 1
ATOM 678 O O . PRO A 1 87 ? 18.293 5.388 -1.005 1.00 74.00 87 PRO A O 1
ATOM 681 N N . ASP A 1 88 ? 19.673 4.833 0.670 1.00 78.75 88 ASP A N 1
ATOM 682 C CA . ASP A 1 88 ? 20.733 5.823 0.389 1.00 78.75 88 ASP A CA 1
ATOM 683 C C . ASP A 1 88 ? 21.404 5.651 -0.990 1.00 78.75 88 ASP A C 1
ATOM 685 O O . ASP A 1 88 ? 21.991 6.575 -1.549 1.00 78.75 88 ASP A O 1
ATOM 689 N N . PHE A 1 89 ? 21.292 4.457 -1.568 1.00 86.75 89 PHE A N 1
ATOM 690 C CA . PHE A 1 89 ? 21.800 4.110 -2.892 1.00 86.75 89 PHE A CA 1
ATOM 691 C C . PHE A 1 89 ? 20.853 4.491 -4.040 1.00 86.75 89 PHE A C 1
ATOM 693 O O . PHE A 1 89 ? 21.245 4.400 -5.209 1.00 86.75 89 PHE A O 1
ATOM 700 N N . VAL A 1 90 ? 19.606 4.875 -3.753 1.00 82.25 90 VAL A N 1
ATOM 701 C CA . VAL A 1 90 ? 18.696 5.425 -4.762 1.00 82.25 90 VAL A CA 1
ATOM 702 C C . VAL A 1 90 ? 18.871 6.936 -4.762 1.00 82.25 90 VAL A C 1
ATOM 704 O O . VAL A 1 90 ? 18.625 7.595 -3.762 1.00 82.25 90 VAL A O 1
ATOM 707 N N . GLN A 1 91 ? 19.289 7.485 -5.901 1.00 79.44 91 GLN A N 1
ATOM 708 C CA . GLN A 1 91 ? 19.521 8.922 -6.019 1.00 79.44 91 GLN A CA 1
ATOM 709 C C . GLN A 1 91 ? 18.242 9.730 -5.726 1.00 79.44 91 GLN A C 1
ATOM 711 O O . GLN A 1 91 ? 17.143 9.250 -6.044 1.00 79.44 91 GLN A O 1
ATOM 716 N N . PRO A 1 92 ? 18.371 10.952 -5.178 1.00 74.75 92 PRO A N 1
ATOM 717 C CA . PRO A 1 92 ? 17.289 11.931 -5.101 1.00 74.75 92 PRO A CA 1
ATOM 718 C C . PRO A 1 92 ? 16.496 12.016 -6.407 1.00 74.75 92 PRO A C 1
ATOM 720 O O . PRO A 1 92 ? 17.048 11.850 -7.498 1.00 74.75 92 PRO A O 1
ATOM 723 N N . TYR A 1 93 ? 15.179 12.198 -6.315 1.00 76.62 93 TYR A N 1
ATOM 724 C CA . TYR A 1 93 ? 14.377 12.339 -7.530 1.00 76.62 93 TYR A CA 1
ATOM 725 C C . TYR A 1 93 ? 14.586 13.728 -8.129 1.00 76.62 93 TYR A C 1
ATOM 727 O O . TYR A 1 93 ? 14.227 14.739 -7.526 1.00 76.62 93 TYR A O 1
ATOM 735 N N . GLU A 1 94 ? 15.088 13.762 -9.357 1.00 75.12 94 GLU A N 1
ATOM 736 C CA . GLU A 1 94 ? 15.173 14.980 -10.150 1.00 75.12 94 GLU A CA 1
ATOM 737 C C . GLU A 1 94 ? 13.992 15.036 -11.114 1.00 75.12 94 GLU A C 1
ATOM 739 O O . GLU A 1 94 ? 13.832 14.182 -11.990 1.00 75.12 94 GLU A O 1
ATOM 744 N N . ARG A 1 95 ? 13.139 16.049 -10.942 1.00 78.31 95 ARG A N 1
ATOM 745 C CA . ARG A 1 95 ? 12.010 16.274 -11.841 1.00 78.31 95 ARG A CA 1
ATOM 746 C C . ARG A 1 95 ? 12.535 16.700 -13.217 1.00 78.31 95 ARG A C 1
ATOM 748 O O . ARG A 1 95 ? 13.230 17.715 -13.285 1.00 78.31 95 ARG A O 1
ATOM 755 N N . PRO A 1 96 ? 12.175 15.998 -14.308 1.00 83.06 96 PRO A N 1
ATOM 756 C CA . PRO A 1 96 ? 12.545 16.435 -15.648 1.00 83.06 96 PRO A CA 1
ATOM 757 C C . PRO A 1 96 ? 11.912 17.788 -15.997 1.00 83.06 96 PRO A C 1
ATOM 759 O O . PRO A 1 96 ? 10.915 18.198 -15.398 1.00 83.06 96 PRO A O 1
ATOM 762 N N . ALA A 1 97 ? 12.468 18.472 -16.996 1.00 86.94 97 ALA A N 1
ATOM 763 C CA . ALA A 1 97 ? 11.882 19.707 -17.503 1.00 86.94 97 ALA A CA 1
ATOM 764 C C . ALA A 1 97 ? 10.467 19.466 -18.064 1.00 86.94 97 ALA A C 1
ATOM 766 O O . ALA A 1 97 ? 10.161 18.401 -18.601 1.00 86.94 97 ALA A O 1
ATOM 767 N N . SER A 1 98 ? 9.601 20.467 -17.930 1.00 87.56 98 SER A N 1
ATOM 768 C CA . SER A 1 98 ? 8.186 20.412 -18.315 1.00 87.56 98 SER A CA 1
ATOM 769 C C . SER A 1 98 ? 7.933 19.936 -19.751 1.00 87.56 98 SER A C 1
ATOM 771 O O . SER A 1 98 ? 7.029 19.139 -19.997 1.00 87.56 98 SER A O 1
ATOM 773 N N . ASP A 1 99 ? 8.744 20.407 -20.697 1.00 83.50 99 ASP A N 1
ATOM 774 C CA . ASP A 1 99 ? 8.693 20.031 -22.111 1.00 83.50 99 ASP A CA 1
ATOM 775 C C . ASP A 1 99 ? 9.105 18.569 -22.335 1.00 83.50 99 ASP A C 1
ATOM 777 O O . ASP A 1 99 ? 8.490 17.871 -23.142 1.00 83.50 99 ASP A O 1
ATOM 781 N N . VAL A 1 100 ? 10.084 18.078 -21.570 1.00 91.44 100 VAL A N 1
ATOM 782 C CA . VAL A 1 100 ? 10.513 16.673 -21.589 1.00 91.44 100 VAL A CA 1
ATOM 783 C C . VAL A 1 100 ? 9.417 15.763 -21.034 1.00 91.44 100 VAL A C 1
ATOM 785 O O . VAL A 1 100 ? 9.108 14.749 -21.653 1.00 91.44 100 VAL A O 1
ATOM 788 N N . ILE A 1 101 ? 8.786 16.135 -19.913 1.00 89.81 101 ILE A N 1
ATOM 789 C CA . ILE A 1 101 ? 7.704 15.353 -19.287 1.00 89.81 101 ILE A CA 1
ATOM 790 C C . ILE A 1 101 ? 6.563 15.116 -20.282 1.00 89.81 101 ILE A C 1
ATOM 792 O O . ILE A 1 101 ? 6.162 13.974 -20.508 1.00 89.81 101 ILE A O 1
ATOM 796 N N . CYS A 1 102 ? 6.040 16.188 -20.882 1.00 93.75 102 CYS A N 1
ATOM 797 C CA . CYS A 1 102 ? 4.894 16.077 -21.781 1.00 93.75 102 CYS A CA 1
ATOM 798 C C . CYS A 1 102 ? 5.237 15.356 -23.079 1.00 93.75 102 CYS A C 1
ATOM 800 O O . CYS A 1 102 ? 4.418 14.579 -23.569 1.00 93.75 102 CYS A O 1
ATOM 802 N N . LYS A 1 103 ? 6.444 15.568 -23.614 1.00 94.81 103 LYS A N 1
ATOM 803 C CA . LYS A 1 103 ? 6.902 14.860 -24.805 1.00 94.81 103 LYS A CA 1
ATOM 804 C C . LYS A 1 103 ? 7.036 13.359 -24.553 1.00 94.81 103 LYS A C 1
ATOM 806 O O . LYS A 1 103 ? 6.485 12.576 -25.313 1.00 94.81 103 LYS A O 1
ATOM 811 N N . GLU A 1 104 ? 7.683 12.949 -23.463 1.00 93.19 104 GLU A N 1
ATOM 812 C CA . GLU A 1 104 ? 7.814 11.526 -23.120 1.00 93.19 104 GLU A CA 1
ATOM 813 C C . GLU A 1 104 ? 6.461 10.875 -22.810 1.00 93.19 104 GLU A C 1
ATOM 815 O O . GLU A 1 104 ? 6.225 9.730 -23.194 1.00 93.19 104 GLU A O 1
ATOM 820 N N . TYR A 1 105 ? 5.534 11.598 -22.173 1.00 92.81 105 TYR A N 1
ATOM 821 C CA . TYR A 1 105 ? 4.172 11.104 -21.973 1.00 92.81 105 TYR A CA 1
ATOM 822 C C . TYR A 1 105 ? 3.432 10.887 -23.304 1.00 92.81 105 TYR A C 1
ATOM 824 O O . TYR A 1 105 ? 2.762 9.867 -23.468 1.00 92.81 105 TYR A O 1
ATOM 832 N N . GLN A 1 106 ? 3.561 11.812 -24.260 1.00 93.44 106 GLN A N 1
ATOM 833 C CA . GLN A 1 106 ? 2.922 11.709 -25.578 1.00 93.44 106 GLN A CA 1
ATOM 834 C C . GLN A 1 106 ? 3.549 10.612 -26.444 1.00 93.44 106 GLN A C 1
ATOM 836 O O . GLN A 1 106 ? 2.825 9.803 -27.025 1.00 93.44 106 GLN A O 1
ATOM 841 N N . ASP A 1 107 ? 4.879 10.566 -26.500 1.00 95.31 107 ASP A N 1
ATOM 842 C CA . ASP A 1 107 ? 5.628 9.662 -27.372 1.00 95.31 107 ASP A CA 1
ATOM 843 C C . ASP A 1 107 ? 5.674 8.233 -26.798 1.00 95.31 107 ASP A C 1
ATOM 845 O O . ASP A 1 107 ? 5.582 7.256 -27.542 1.00 95.31 107 ASP A O 1
ATOM 849 N N . ASN A 1 108 ? 5.774 8.094 -25.469 1.00 93.00 108 ASN A N 1
ATOM 850 C CA . ASN A 1 108 ? 6.077 6.839 -24.774 1.00 93.00 108 ASN A CA 1
ATOM 851 C C . ASN A 1 108 ? 5.206 6.616 -23.522 1.00 93.00 108 ASN A C 1
ATOM 853 O O . ASN A 1 108 ? 5.697 6.154 -22.489 1.00 93.00 108 ASN A O 1
ATOM 857 N N . ARG A 1 109 ? 3.895 6.886 -23.605 1.00 90.12 109 ARG A N 1
ATOM 858 C CA . ARG A 1 109 ? 2.934 6.817 -22.480 1.00 90.12 109 ARG A CA 1
ATOM 859 C C . ARG A 1 109 ? 3.122 5.631 -21.522 1.00 90.12 109 ARG A C 1
ATOM 861 O O . ARG A 1 109 ? 3.198 5.819 -20.310 1.00 90.12 109 ARG A O 1
ATOM 868 N N . VAL A 1 110 ? 3.150 4.399 -22.042 1.00 88.19 110 VAL A N 1
ATOM 869 C CA . VAL A 1 110 ? 3.193 3.182 -21.204 1.00 88.19 110 VAL A CA 1
ATOM 870 C C . VAL A 1 110 ? 4.546 3.024 -20.489 1.00 88.19 110 VAL A C 1
ATOM 872 O O . VAL A 1 110 ? 4.534 2.895 -19.263 1.00 88.19 110 VAL A O 1
ATOM 875 N N . PRO A 1 111 ? 5.704 3.075 -21.181 1.00 88.00 111 PRO A N 1
ATOM 876 C CA . PRO A 1 111 ? 7.007 3.119 -20.517 1.00 88.00 111 PRO A CA 1
ATOM 877 C C . PRO A 1 111 ? 7.138 4.267 -19.515 1.00 88.00 111 PRO A C 1
ATOM 879 O O . PRO A 1 111 ? 7.626 4.047 -18.410 1.00 88.00 111 PRO A O 1
ATOM 882 N N . PHE A 1 112 ? 6.648 5.462 -19.854 1.00 88.88 112 PHE A N 1
ATOM 883 C CA . PHE A 1 112 ? 6.707 6.640 -18.992 1.00 88.88 112 PHE A CA 1
ATOM 884 C C . PHE A 1 112 ? 6.002 6.406 -17.642 1.00 88.88 112 PHE A C 1
ATOM 886 O O . PHE A 1 112 ? 6.609 6.567 -16.579 1.00 88.88 112 PHE A O 1
ATOM 893 N N . LEU A 1 113 ? 4.754 5.923 -17.659 1.00 87.31 113 LEU A N 1
ATOM 894 C CA . LEU A 1 113 ? 4.023 5.576 -16.431 1.00 87.31 113 LEU A CA 1
ATOM 895 C C . LEU A 1 113 ? 4.645 4.373 -15.708 1.00 87.31 113 LEU A C 1
ATOM 897 O O . LEU A 1 113 ? 4.666 4.317 -14.477 1.00 87.31 113 LEU A O 1
ATOM 901 N N . GLY A 1 114 ? 5.218 3.428 -16.454 1.00 89.38 114 GLY A N 1
ATOM 902 C CA . GLY A 1 114 ? 5.994 2.330 -15.887 1.00 89.38 114 GLY A CA 1
ATOM 903 C C . GLY A 1 114 ? 7.213 2.820 -15.098 1.00 89.38 114 GLY A C 1
ATOM 904 O O . GLY A 1 114 ? 7.451 2.338 -13.988 1.00 89.38 114 GLY A O 1
ATOM 905 N N . HIS A 1 115 ? 7.960 3.788 -15.635 1.00 91.19 115 HIS A N 1
ATOM 906 C CA . HIS A 1 115 ? 9.098 4.419 -14.966 1.00 91.19 115 HIS A CA 1
ATOM 907 C C . HIS A 1 115 ? 8.669 5.183 -13.712 1.00 91.19 115 HIS A C 1
ATOM 909 O O . HIS A 1 115 ? 9.372 5.115 -12.701 1.00 91.19 115 HIS A O 1
ATOM 915 N N . PHE A 1 116 ? 7.513 5.853 -13.739 1.00 88.94 116 PHE A N 1
ATOM 916 C CA . PHE A 1 116 ? 6.932 6.481 -12.552 1.00 88.94 116 PHE A CA 1
ATOM 917 C C . PHE A 1 116 ? 6.667 5.444 -11.448 1.00 88.94 116 PHE A C 1
ATOM 919 O O . PHE A 1 116 ? 7.204 5.562 -10.346 1.00 88.94 116 PHE A O 1
ATOM 926 N N . ILE A 1 117 ? 5.939 4.367 -11.766 1.00 91.25 117 ILE A N 1
ATOM 927 C CA . ILE A 1 117 ? 5.634 3.278 -10.822 1.00 91.25 117 ILE A CA 1
ATOM 928 C C . ILE A 1 117 ? 6.918 2.664 -10.250 1.00 91.25 117 ILE A C 1
ATOM 930 O O . ILE A 1 117 ? 7.030 2.469 -9.042 1.00 91.25 117 ILE A O 1
ATOM 934 N N . TYR A 1 118 ? 7.902 2.376 -11.104 1.00 94.69 118 TYR A N 1
ATOM 935 C CA . TYR A 1 118 ? 9.210 1.858 -10.698 1.00 94.69 118 TYR A CA 1
ATOM 936 C C . TYR A 1 118 ? 9.935 2.799 -9.726 1.00 94.69 118 TYR A C 1
ATOM 938 O O . TYR A 1 118 ? 10.469 2.353 -8.709 1.00 94.69 118 TYR A O 1
ATOM 946 N N . THR A 1 119 ? 9.929 4.100 -10.025 1.00 90.00 119 THR A N 1
ATOM 947 C CA . THR A 1 119 ? 10.603 5.148 -9.248 1.00 90.00 119 THR A CA 1
ATOM 948 C C . THR A 1 119 ? 9.995 5.292 -7.857 1.00 90.00 119 THR A C 1
ATOM 950 O O . THR A 1 119 ? 10.752 5.375 -6.885 1.00 90.00 119 THR A O 1
ATOM 953 N N . VAL A 1 120 ? 8.662 5.279 -7.757 1.00 85.06 120 VAL A N 1
ATOM 954 C CA . VAL A 1 120 ? 7.928 5.343 -6.485 1.00 85.06 120 VAL A CA 1
ATOM 955 C C . VAL A 1 120 ? 8.123 4.053 -5.688 1.00 85.06 120 VAL A C 1
ATOM 957 O O . VAL A 1 120 ? 8.526 4.104 -4.527 1.00 85.06 120 VAL A O 1
ATOM 960 N N . ALA A 1 121 ? 7.913 2.891 -6.311 1.00 90.06 121 ALA A N 1
ATOM 961 C CA . ALA A 1 121 ? 7.971 1.595 -5.638 1.00 90.06 121 ALA A CA 1
ATOM 962 C C . ALA A 1 121 ? 9.346 1.300 -5.021 1.00 90.06 121 ALA A C 1
ATOM 964 O O . ALA A 1 121 ? 9.421 0.882 -3.869 1.00 90.06 121 ALA A O 1
ATOM 965 N N . ARG A 1 122 ? 10.446 1.561 -5.742 1.00 91.06 122 ARG A N 1
ATOM 966 C CA . ARG A 1 122 ? 11.796 1.279 -5.219 1.00 91.06 122 ARG A CA 1
ATOM 967 C C . ARG A 1 122 ? 12.224 2.198 -4.074 1.00 91.06 122 ARG A C 1
ATOM 969 O O . ARG A 1 122 ? 13.121 1.833 -3.322 1.00 91.06 122 ARG A O 1
ATOM 976 N N . ARG A 1 123 ? 11.620 3.384 -3.960 1.00 84.44 123 ARG A N 1
ATOM 977 C CA . ARG A 1 123 ? 11.846 4.320 -2.845 1.00 84.44 123 ARG A CA 1
ATOM 978 C C . ARG A 1 123 ? 10.949 4.025 -1.648 1.00 84.44 123 ARG A C 1
ATOM 980 O O . ARG A 1 123 ? 11.297 4.402 -0.544 1.00 84.44 123 ARG A O 1
ATOM 987 N N . ASN A 1 124 ? 9.842 3.318 -1.872 1.00 82.50 124 ASN A N 1
ATOM 988 C CA . ASN A 1 124 ? 8.821 3.035 -0.870 1.00 82.50 124 ASN A CA 1
ATOM 989 C C . ASN A 1 124 ? 8.532 1.519 -0.824 1.00 82.50 124 ASN A C 1
ATOM 991 O O . ASN A 1 124 ? 7.464 1.068 -1.260 1.00 82.50 124 ASN A O 1
ATOM 995 N N . PRO A 1 125 ? 9.476 0.691 -0.337 1.00 85.44 125 PRO A N 1
ATOM 996 C CA . PRO A 1 125 ? 9.402 -0.767 -0.472 1.00 85.44 125 PRO A CA 1
ATOM 997 C C . PRO A 1 125 ? 8.292 -1.438 0.356 1.00 85.44 125 PRO A C 1
ATOM 999 O O . PRO A 1 125 ? 7.992 -2.615 0.131 1.00 85.44 125 PRO A O 1
ATOM 1002 N N . PHE A 1 126 ? 7.673 -0.702 1.282 1.00 82.25 126 PHE A N 1
ATOM 1003 C CA . PHE A 1 126 ? 6.551 -1.154 2.113 1.00 82.25 126 PHE A CA 1
ATOM 1004 C C . PHE A 1 126 ? 5.225 -0.462 1.776 1.00 82.25 126 PHE A C 1
ATOM 1006 O O . PHE A 1 126 ? 4.195 -0.809 2.347 1.00 82.25 126 PHE A O 1
ATOM 1013 N N . LEU A 1 127 ? 5.223 0.490 0.835 1.00 78.12 127 LEU A N 1
ATOM 1014 C CA . LEU A 1 127 ? 3.999 1.179 0.446 1.00 78.12 127 LEU A CA 1
ATOM 1015 C C . LEU A 1 127 ? 3.047 0.215 -0.266 1.00 78.12 127 LEU A C 1
ATOM 1017 O O . LEU A 1 127 ? 3.444 -0.567 -1.136 1.00 78.12 127 LEU A O 1
ATOM 1021 N N . TYR A 1 128 ? 1.775 0.287 0.113 1.00 77.75 128 TYR A N 1
ATOM 1022 C CA . TYR A 1 128 ? 0.721 -0.557 -0.426 1.00 77.75 128 TYR A CA 1
ATOM 1023 C C . TYR A 1 128 ? 0.605 -0.393 -1.951 1.00 77.75 128 TYR A C 1
ATOM 1025 O O . TYR A 1 128 ? 0.547 0.719 -2.478 1.00 77.75 128 TYR A O 1
ATOM 1033 N N . SER A 1 129 ? 0.594 -1.512 -2.686 1.00 79.81 129 SER A N 1
ATOM 1034 C CA . SER A 1 129 ? 0.678 -1.496 -4.156 1.00 79.81 129 SER A CA 1
ATOM 1035 C C . SER A 1 129 ? -0.468 -0.723 -4.833 1.00 79.81 129 SER A C 1
ATOM 1037 O O . SER A 1 129 ? -0.178 0.070 -5.731 1.00 79.81 129 SER A O 1
ATOM 1039 N N . PRO A 1 130 ? -1.742 -0.867 -4.412 1.00 77.81 130 PRO A N 1
ATOM 1040 C CA . PRO A 1 130 ? -2.834 -0.040 -4.926 1.00 77.81 130 PRO A CA 1
ATOM 1041 C C . PRO A 1 130 ? -2.628 1.463 -4.739 1.00 77.81 130 PRO A C 1
ATOM 1043 O O . PRO A 1 130 ? -2.996 2.224 -5.628 1.00 77.81 130 PRO A O 1
ATOM 1046 N N . THR A 1 131 ? -1.973 1.900 -3.659 1.00 70.12 131 THR A N 1
ATOM 1047 C CA . THR A 1 131 ? -1.629 3.316 -3.471 1.00 70.12 131 THR A CA 1
ATOM 1048 C C . THR A 1 131 ? -0.697 3.794 -4.582 1.00 70.12 131 THR A C 1
ATOM 1050 O O . THR A 1 131 ? -0.972 4.803 -5.218 1.00 70.12 131 THR A O 1
ATOM 1053 N N . ILE A 1 132 ? 0.353 3.033 -4.910 1.00 78.06 132 ILE A N 1
ATOM 1054 C CA . ILE A 1 132 ? 1.288 3.378 -5.999 1.00 78.06 132 ILE A CA 1
ATOM 1055 C C . ILE A 1 132 ? 0.572 3.447 -7.357 1.00 78.06 132 ILE A C 1
ATOM 1057 O O . ILE A 1 132 ? 0.863 4.330 -8.164 1.00 78.06 132 ILE A O 1
ATOM 1061 N N . LEU A 1 133 ? -0.368 2.532 -7.614 1.00 73.69 133 LEU A N 1
ATOM 1062 C CA . LEU A 1 133 ? -1.175 2.551 -8.838 1.00 73.69 133 LEU A CA 1
ATOM 1063 C C . LEU A 1 133 ? -2.106 3.768 -8.892 1.00 73.69 133 LEU A C 1
ATOM 1065 O O . LEU A 1 133 ? -2.211 4.383 -9.951 1.00 73.69 133 LEU A O 1
ATOM 1069 N N . SER A 1 134 ? -2.726 4.142 -7.768 1.00 67.38 134 SER A N 1
ATOM 1070 C CA . SER A 1 134 ? -3.542 5.359 -7.667 1.00 67.38 134 SER A CA 1
ATOM 1071 C C . SER A 1 134 ? -2.710 6.600 -7.966 1.00 67.38 134 SER A C 1
ATOM 1073 O O . SER A 1 134 ? -3.0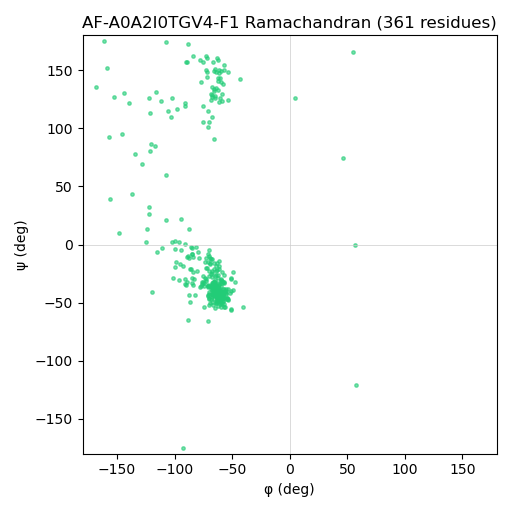87 7.376 -8.834 1.00 67.38 134 SER A O 1
ATOM 1075 N N . LEU A 1 135 ? -1.524 6.734 -7.355 1.00 73.19 135 LEU A N 1
ATOM 1076 C CA . LEU A 1 135 ? -0.617 7.849 -7.646 1.00 73.19 135 LEU A CA 1
ATOM 1077 C C . LEU A 1 135 ? -0.254 7.923 -9.136 1.00 73.19 135 LEU A C 1
ATOM 1079 O O . LEU A 1 135 ? -0.158 9.014 -9.691 1.00 73.19 135 LEU A O 1
ATOM 1083 N N . ALA A 1 136 ? -0.034 6.779 -9.791 1.00 78.50 136 ALA A N 1
ATOM 1084 C CA . ALA A 1 136 ? 0.281 6.748 -11.218 1.00 78.50 136 ALA A CA 1
ATOM 1085 C C . ALA A 1 136 ? -0.907 7.196 -12.083 1.00 78.50 136 ALA A C 1
ATOM 1087 O O . ALA A 1 136 ? -0.707 7.915 -13.062 1.00 78.50 136 ALA A O 1
ATOM 1088 N N . ALA A 1 137 ? -2.128 6.802 -11.713 1.00 75.06 137 ALA A N 1
ATOM 1089 C CA . ALA A 1 137 ? -3.352 7.235 -12.379 1.00 75.06 137 ALA A CA 1
ATOM 1090 C C . ALA A 1 137 ? -3.617 8.738 -12.176 1.00 75.06 137 ALA A C 1
ATOM 1092 O O . ALA A 1 137 ? -3.928 9.438 -13.138 1.00 75.06 137 ALA A O 1
ATOM 1093 N N . ASP A 1 138 ? -3.425 9.248 -10.958 1.00 72.56 138 ASP A N 1
ATOM 1094 C CA . ASP A 1 138 ? -3.575 10.671 -10.635 1.00 72.56 138 ASP A CA 1
ATOM 1095 C C . ASP A 1 138 ? -2.545 11.519 -11.389 1.00 72.56 138 ASP A C 1
ATOM 1097 O O . ASP A 1 138 ? -2.883 12.552 -11.974 1.00 72.56 138 ASP A O 1
ATOM 1101 N N . TYR A 1 139 ? -1.293 11.054 -11.442 1.00 80.88 139 TYR A N 1
ATOM 1102 C CA . TYR A 1 139 ? -0.238 11.712 -12.206 1.00 80.88 139 TYR A CA 1
ATOM 1103 C C . TYR A 1 139 ? -0.549 11.731 -13.705 1.00 80.88 139 TYR A C 1
ATOM 1105 O O . TYR A 1 139 ? -0.398 12.762 -14.360 1.00 80.88 139 TYR A O 1
ATOM 1113 N N . GLU A 1 140 ? -1.040 10.619 -14.253 1.00 85.25 140 GLU A N 1
ATOM 1114 C CA . GLU A 1 140 ? -1.505 10.574 -15.633 1.00 85.25 140 GLU A CA 1
ATOM 1115 C C . GLU A 1 140 ? -2.647 11.570 -15.896 1.00 85.25 140 GLU A C 1
ATOM 1117 O O . GLU A 1 140 ? -2.602 12.318 -16.874 1.00 85.25 140 GLU A O 1
ATOM 1122 N N . HIS A 1 141 ? -3.661 11.604 -15.037 1.00 78.00 141 HIS A N 1
ATOM 1123 C CA . HIS A 1 141 ? -4.787 12.522 -15.184 1.00 78.00 141 HIS A CA 1
ATOM 1124 C C . HIS A 1 141 ? -4.335 13.992 -15.121 1.00 78.00 141 HIS A C 1
ATOM 1126 O O . HIS A 1 141 ? -4.785 14.834 -15.907 1.00 78.00 141 HIS A O 1
ATOM 1132 N N . ALA A 1 142 ? -3.375 14.304 -14.244 1.00 81.25 142 ALA A N 1
ATOM 1133 C CA . ALA A 1 142 ? -2.736 15.612 -14.207 1.00 81.25 142 ALA A CA 1
ATOM 1134 C C . ALA A 1 142 ? -2.046 15.934 -15.543 1.00 81.25 142 ALA A C 1
ATOM 1136 O O . ALA A 1 142 ? -2.267 17.007 -16.095 1.00 81.25 142 ALA A O 1
ATOM 1137 N N . LEU A 1 143 ? -1.287 15.000 -16.121 1.00 85.69 143 LEU A N 1
ATOM 1138 C CA . LEU A 1 143 ? -0.611 15.198 -17.409 1.00 85.69 143 LEU A CA 1
ATOM 1139 C C . LEU A 1 143 ? -1.580 15.442 -18.569 1.00 85.69 143 LEU A C 1
ATOM 1141 O O . LEU A 1 143 ? -1.323 16.323 -19.388 1.00 85.69 143 LEU A O 1
ATOM 1145 N N . GLN A 1 144 ? -2.707 14.727 -18.621 1.00 85.19 144 GLN A N 1
ATOM 1146 C CA . GLN A 1 144 ? -3.726 14.908 -19.665 1.00 85.19 144 GLN A CA 1
ATOM 1147 C C . GLN A 1 144 ? -4.252 16.347 -19.733 1.00 85.19 144 GLN A C 1
ATOM 1149 O O . GLN A 1 144 ? -4.487 16.867 -20.823 1.00 85.19 144 GLN A O 1
ATOM 1154 N N . SER A 1 145 ? -4.416 16.995 -18.578 1.00 83.62 145 SER A N 1
ATOM 1155 C CA . SER A 1 145 ? -4.879 18.384 -18.499 1.00 83.62 145 SER A CA 1
ATOM 1156 C C . SER A 1 145 ? -3.732 19.398 -18.581 1.00 83.62 145 SER A C 1
ATOM 1158 O O . SER A 1 145 ? -3.825 20.378 -19.319 1.00 83.62 145 SER A O 1
ATOM 1160 N N . CYS A 1 146 ? -2.620 19.151 -17.885 1.00 88.00 146 CYS A N 1
ATOM 1161 C CA . CYS A 1 146 ? -1.516 20.099 -17.769 1.00 88.00 146 CYS A CA 1
ATOM 1162 C C . CYS A 1 146 ? -0.665 20.209 -19.033 1.00 88.00 146 CYS A C 1
ATOM 1164 O O . CYS A 1 146 ? -0.204 21.304 -19.347 1.00 88.00 146 CYS A O 1
ATOM 1166 N N . CYS A 1 147 ? -0.489 19.128 -19.800 1.00 91.75 147 CYS A N 1
ATOM 1167 C CA . CYS A 1 147 ? 0.306 19.162 -21.031 1.00 91.75 147 CYS A CA 1
ATOM 1168 C C . CYS A 1 147 ? -0.347 19.943 -22.182 1.00 91.75 147 CYS A C 1
ATOM 1170 O O . CYS A 1 147 ? 0.309 20.196 -23.190 1.00 91.75 147 CYS A O 1
ATOM 1172 N N . ALA A 1 148 ? -1.616 20.338 -22.043 1.00 87.12 148 ALA A N 1
ATOM 1173 C CA . ALA A 1 148 ? -2.289 21.249 -22.968 1.00 87.12 148 ALA A CA 1
ATOM 1174 C C . ALA A 1 148 ? -2.095 22.738 -22.604 1.00 87.12 148 ALA A C 1
ATOM 1176 O O . ALA A 1 148 ? -2.449 23.612 -23.395 1.00 87.12 148 ALA A O 1
ATOM 1177 N N . GLY A 1 149 ? -1.576 23.034 -21.407 1.00 83.75 149 GLY A N 1
ATOM 1178 C CA . GLY A 1 149 ? -1.372 24.389 -20.896 1.00 83.75 149 GLY A CA 1
ATOM 1179 C C . GLY A 1 149 ? -0.015 24.996 -21.266 1.00 83.75 149 GLY A C 1
ATOM 1180 O O . GLY A 1 149 ? 0.871 24.329 -21.794 1.00 83.75 149 GLY A O 1
ATOM 1181 N N . SER A 1 150 ? 0.162 26.285 -20.962 1.00 81.94 150 SER A N 1
ATOM 1182 C CA . SER A 1 150 ? 1.411 27.017 -21.226 1.00 81.94 150 SER A CA 1
ATOM 1183 C C . SER A 1 150 ? 2.468 26.864 -20.127 1.00 81.94 150 SER A C 1
ATOM 1185 O O . SER A 1 150 ? 3.655 26.948 -20.422 1.00 81.94 150 SER A O 1
ATOM 1187 N N . ASP A 1 151 ? 2.051 26.645 -18.875 1.00 87.94 151 ASP A N 1
ATOM 1188 C CA . ASP A 1 151 ? 2.941 26.408 -17.731 1.00 87.94 151 ASP A CA 1
ATOM 1189 C C . ASP A 1 151 ? 2.629 25.050 -17.089 1.00 87.94 151 ASP A C 1
ATOM 1191 O O . ASP A 1 151 ? 1.902 24.921 -16.103 1.00 87.94 151 ASP A O 1
ATOM 1195 N N . VAL A 1 152 ? 3.167 24.006 -17.716 1.00 88.06 152 VAL A N 1
ATOM 1196 C CA . VAL A 1 152 ? 3.013 22.611 -17.284 1.00 88.06 152 VAL A CA 1
ATOM 1197 C C . VAL A 1 152 ? 3.571 22.401 -15.874 1.00 88.06 152 VAL A C 1
ATOM 1199 O O . VAL A 1 152 ? 3.018 21.610 -15.115 1.00 88.06 152 VAL A O 1
ATOM 1202 N N . GLY A 1 153 ? 4.659 23.094 -15.519 1.00 84.38 153 GLY A N 1
ATOM 1203 C CA . GLY A 1 153 ? 5.340 22.920 -14.237 1.00 84.38 153 GLY A CA 1
ATOM 1204 C C . GLY A 1 153 ? 4.437 23.351 -13.091 1.00 84.38 153 GLY A C 1
ATOM 1205 O O . GLY A 1 153 ? 4.124 22.529 -12.227 1.00 84.38 153 GLY A O 1
ATOM 1206 N N . ALA A 1 154 ? 3.946 24.592 -13.175 1.00 85.12 154 ALA A N 1
ATOM 1207 C CA . ALA A 1 154 ? 3.002 25.153 -12.218 1.00 85.12 154 ALA A CA 1
ATOM 1208 C C . ALA A 1 154 ? 1.688 24.361 -12.168 1.00 85.12 154 ALA A C 1
ATOM 1210 O O . ALA A 1 154 ? 1.199 24.071 -11.081 1.00 85.12 154 ALA A O 1
ATOM 1211 N N . CYS A 1 155 ? 1.147 23.945 -13.319 1.00 84.81 155 CYS A N 1
ATOM 1212 C CA . CYS A 1 155 ? -0.074 23.135 -13.353 1.00 84.81 155 CYS A CA 1
ATOM 1213 C C . CYS A 1 155 ? 0.107 21.788 -12.641 1.00 84.81 155 CYS A C 1
ATOM 1215 O O . CYS A 1 155 ? -0.726 21.385 -11.837 1.00 84.81 155 CYS A O 1
ATOM 1217 N N . LEU A 1 156 ? 1.207 21.081 -12.899 1.00 81.38 156 LEU A N 1
ATOM 1218 C CA . LEU A 1 156 ? 1.492 19.812 -12.230 1.00 81.38 156 LEU A CA 1
ATOM 1219 C C . LEU A 1 156 ? 1.764 19.999 -10.725 1.00 81.38 156 LEU A C 1
ATOM 1221 O O . LEU A 1 156 ? 1.409 19.119 -9.945 1.00 81.38 156 LEU A O 1
ATOM 1225 N N . ASP A 1 157 ? 2.355 21.126 -10.310 1.00 76.56 157 ASP A N 1
ATOM 1226 C CA . ASP A 1 157 ? 2.537 21.464 -8.889 1.00 76.56 157 ASP A CA 1
ATOM 1227 C C . ASP A 1 157 ? 1.203 21.769 -8.194 1.00 76.56 157 ASP A C 1
ATOM 1229 O O . ASP A 1 157 ? 0.986 21.332 -7.063 1.00 76.56 157 ASP A O 1
ATOM 1233 N N . GLU A 1 158 ? 0.285 22.446 -8.889 1.00 74.12 158 GLU A N 1
ATOM 1234 C CA . GLU A 1 158 ? -1.107 22.622 -8.463 1.00 74.12 158 GLU A CA 1
ATOM 1235 C C . GLU A 1 158 ? -1.808 21.261 -8.352 1.00 74.12 158 GLU A C 1
ATOM 1237 O O . GLU A 1 158 ? -2.474 20.973 -7.371 1.00 74.12 158 GLU A O 1
ATOM 1242 N N . LYS A 1 159 ? -1.620 20.334 -9.295 1.00 72.38 159 LYS A N 1
ATOM 1243 C CA . LYS A 1 159 ? -2.229 18.993 -9.184 1.00 72.38 159 LYS A CA 1
ATOM 1244 C C . LYS A 1 159 ? -1.580 18.096 -8.124 1.00 72.38 159 LYS A C 1
ATOM 1246 O O . LYS A 1 159 ? -2.183 17.100 -7.736 1.00 72.38 159 LYS A O 1
ATOM 1251 N N . ALA A 1 160 ? -0.422 18.478 -7.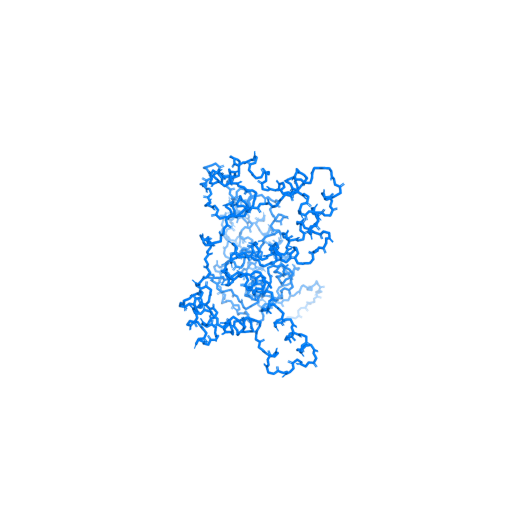585 1.00 68.75 160 ALA A N 1
ATOM 1252 C CA . ALA A 1 160 ? 0.179 17.888 -6.385 1.00 68.75 160 ALA A CA 1
ATOM 1253 C C . ALA A 1 160 ? -0.316 18.550 -5.073 1.00 68.75 160 ALA A C 1
ATOM 1255 O O . ALA A 1 160 ? 0.261 18.331 -4.000 1.00 68.75 160 ALA A O 1
ATOM 1256 N N . GLU A 1 161 ? -1.386 19.355 -5.150 1.00 63.44 161 GLU A N 1
ATOM 1257 C CA . GLU A 1 161 ? -1.882 20.269 -4.115 1.00 63.44 161 GLU A CA 1
ATOM 1258 C C . GLU A 1 161 ? -2.081 19.666 -2.735 1.00 63.44 161 GLU A C 1
ATOM 1260 O O . GLU A 1 161 ? -1.923 20.398 -1.772 1.00 63.44 161 GLU A O 1
ATOM 1265 N N . LEU A 1 162 ? -2.389 18.375 -2.586 1.00 66.94 162 LEU A N 1
ATOM 1266 C CA . LEU A 1 162 ? -2.607 17.791 -1.257 1.00 66.94 162 LEU A CA 1
ATOM 1267 C C . LEU A 1 162 ? -1.378 17.971 -0.352 1.00 66.94 162 LEU A C 1
ATOM 1269 O O . LEU A 1 162 ? -1.503 18.401 0.793 1.00 66.94 162 LEU A O 1
ATOM 1273 N N . MET A 1 163 ? -0.180 17.711 -0.877 1.00 71.75 163 MET A N 1
ATOM 1274 C CA . MET A 1 163 ? 1.061 17.856 -0.107 1.00 71.75 163 MET A CA 1
ATOM 1275 C C . MET A 1 163 ? 1.456 19.324 0.050 1.00 71.75 163 MET A C 1
ATOM 1277 O O . MET A 1 163 ? 1.951 19.731 1.100 1.00 71.75 163 MET A O 1
ATOM 1281 N N . THR A 1 164 ? 1.180 20.150 -0.961 1.00 69.31 164 THR A N 1
ATOM 1282 C CA . THR A 1 164 ? 1.333 21.609 -0.871 1.00 69.31 164 THR A CA 1
ATOM 1283 C C . THR A 1 164 ? 0.398 22.202 0.183 1.00 69.31 164 THR A C 1
ATOM 1285 O O . THR A 1 164 ? 0.809 23.067 0.948 1.00 69.31 164 THR A O 1
ATOM 1288 N N . TYR A 1 165 ? -0.829 21.700 0.284 1.00 69.19 165 TYR A N 1
ATOM 1289 C CA . TYR A 1 165 ? -1.844 22.106 1.243 1.00 69.19 165 TYR A CA 1
ATOM 1290 C C . TYR A 1 165 ? -1.439 21.707 2.659 1.00 69.19 165 TYR A C 1
ATOM 1292 O O . TYR A 1 165 ? -1.407 22.575 3.534 1.00 69.19 165 TYR A O 1
ATOM 1300 N N . ILE A 1 166 ? -1.038 20.446 2.863 1.00 71.31 166 ILE A N 1
ATOM 1301 C CA . ILE A 1 166 ? -0.496 19.959 4.140 1.00 71.31 166 ILE A CA 1
ATOM 1302 C C . ILE A 1 166 ? 0.668 20.848 4.591 1.00 71.31 166 ILE A C 1
ATOM 1304 O O . ILE A 1 166 ? 0.662 21.338 5.716 1.00 71.31 166 ILE A O 1
ATOM 1308 N N . CYS A 1 167 ? 1.605 21.165 3.696 1.00 80.38 167 CYS A N 1
ATOM 1309 C CA . CYS A 1 167 ? 2.736 22.030 4.028 1.00 80.38 167 CYS A CA 1
ATOM 1310 C C . CYS A 1 167 ? 2.374 23.502 4.231 1.00 80.38 167 CYS A C 1
ATOM 1312 O O . CYS A 1 167 ? 2.918 24.154 5.120 1.00 80.38 167 CYS A O 1
ATOM 1314 N N . SER A 1 168 ? 1.401 24.031 3.485 1.00 81.75 168 SER A N 1
ATOM 1315 C CA . SER A 1 168 ? 0.875 25.387 3.698 1.00 81.75 168 SER A CA 1
ATOM 1316 C C . SER A 1 168 ? 0.186 25.549 5.059 1.00 81.75 168 SER A C 1
ATOM 1318 O O . SER A 1 168 ? -0.015 26.668 5.535 1.00 81.75 168 SER A O 1
ATOM 1320 N N . LYS A 1 169 ? -0.183 24.425 5.683 1.00 86.31 169 LYS A N 1
ATOM 1321 C CA . LYS A 1 169 ? -0.823 24.321 6.994 1.00 86.31 169 LYS A CA 1
ATOM 1322 C C . LYS A 1 169 ? -0.000 23.461 7.958 1.00 86.31 169 LYS A C 1
ATOM 1324 O O . LYS A 1 169 ? -0.568 22.898 8.887 1.00 86.31 169 LYS A O 1
ATOM 1329 N N . GLN A 1 170 ? 1.319 23.369 7.772 1.00 79.75 170 GLN A N 1
ATOM 1330 C CA . GLN A 1 170 ? 2.167 22.456 8.547 1.00 79.75 170 GLN A CA 1
ATOM 1331 C C . GLN A 1 170 ? 2.041 22.649 10.065 1.00 79.75 170 GLN A C 1
ATOM 1333 O O . GLN A 1 170 ? 1.923 21.671 10.790 1.00 79.75 170 GLN A O 1
ATOM 1338 N N . ASP A 1 171 ? 1.942 23.895 10.540 1.00 81.44 171 ASP A N 1
ATOM 1339 C CA . ASP A 1 171 ? 1.774 24.206 11.968 1.00 81.44 171 ASP A CA 1
ATOM 1340 C C . ASP A 1 171 ? 0.398 23.796 12.532 1.00 81.44 171 ASP A C 1
ATOM 1342 O O . ASP A 1 171 ? 0.222 23.754 13.745 1.00 81.44 171 ASP A O 1
ATOM 1346 N N . VAL A 1 172 ? -0.582 23.518 11.665 1.00 81.56 172 VAL A N 1
ATOM 1347 C CA . VAL A 1 172 ? -1.903 22.983 12.040 1.00 81.56 172 VAL A CA 1
ATOM 1348 C C . VAL A 1 172 ? -1.891 21.457 12.036 1.00 81.56 172 VAL A C 1
ATOM 1350 O O . VAL A 1 172 ? -2.588 20.840 12.835 1.00 81.56 172 VAL A O 1
ATOM 1353 N N . PHE A 1 173 ? -1.136 20.851 11.118 1.00 75.19 173 PHE A N 1
ATOM 1354 C CA . PHE A 1 173 ? -1.141 19.406 10.916 1.00 75.19 173 PHE A CA 1
ATOM 1355 C C . PHE A 1 173 ? -0.167 18.659 11.822 1.00 75.19 173 PHE A C 1
ATOM 1357 O O . PHE A 1 173 ? -0.560 17.655 12.407 1.00 75.19 173 PHE A O 1
ATOM 1364 N N . SER A 1 174 ? 1.091 19.094 11.906 1.00 82.44 174 SER A N 1
ATOM 1365 C CA . SER A 1 174 ? 2.083 18.450 12.769 1.00 82.44 174 SER A CA 1
ATOM 1366 C C . SER A 1 174 ? 3.342 19.302 12.911 1.00 82.44 174 SER A C 1
ATOM 1368 O O . SER A 1 174 ? 3.921 19.778 11.931 1.00 82.44 174 SER A O 1
ATOM 1370 N N . SER A 1 175 ? 3.843 19.425 14.137 1.00 85.12 175 SER A N 1
ATOM 1371 C CA . SER A 1 175 ? 5.153 20.025 14.393 1.00 85.12 175 SER A CA 1
ATOM 1372 C C . SER A 1 175 ? 6.312 19.227 13.767 1.00 85.12 175 SER A C 1
ATOM 1374 O O . SER A 1 175 ? 7.372 19.799 13.501 1.00 85.12 175 SER A O 1
ATOM 1376 N N . LYS A 1 176 ? 6.103 17.933 13.478 1.00 87.81 176 LYS A N 1
ATOM 1377 C CA . LYS A 1 176 ? 7.125 16.981 13.007 1.00 87.81 176 LYS A CA 1
ATOM 1378 C C . LYS A 1 176 ? 7.356 16.998 11.490 1.00 87.81 176 LYS A C 1
ATOM 1380 O O . LYS A 1 176 ? 8.309 16.386 11.024 1.00 87.81 176 LYS A O 1
ATOM 1385 N N . ILE A 1 177 ? 6.540 17.718 10.709 1.00 86.94 177 ILE A N 1
ATOM 1386 C CA . ILE A 1 177 ? 6.644 17.738 9.232 1.00 86.94 177 ILE A CA 1
ATOM 1387 C C . ILE A 1 177 ? 7.367 18.966 8.658 1.00 86.94 177 ILE A C 1
ATOM 1389 O O . ILE A 1 177 ? 7.478 19.091 7.438 1.00 86.94 177 ILE A O 1
ATOM 1393 N N . LYS A 1 178 ? 7.893 19.862 9.504 1.00 90.06 178 LYS A N 1
ATOM 1394 C CA . LYS A 1 178 ? 8.543 21.112 9.058 1.00 90.06 178 LYS A CA 1
ATOM 1395 C C . LYS A 1 178 ? 9.703 20.871 8.098 1.00 90.06 178 LYS A C 1
ATOM 1397 O O . LYS A 1 178 ? 9.712 21.409 6.995 1.00 90.06 178 LYS A O 1
ATOM 1402 N N . GLU A 1 179 ? 10.627 19.990 8.473 1.00 86.25 179 GLU A N 1
ATOM 1403 C CA . GLU A 1 179 ? 11.756 19.627 7.610 1.00 86.25 179 GLU A CA 1
ATOM 1404 C C . GLU A 1 179 ? 11.305 18.903 6.333 1.00 86.25 179 GLU A C 1
ATOM 1406 O O . GLU A 1 179 ? 11.970 18.985 5.303 1.00 86.25 179 GLU A O 1
ATOM 1411 N N . CYS A 1 180 ? 10.163 18.211 6.358 1.00 80.25 180 CYS A N 1
ATOM 1412 C CA . CYS A 1 180 ? 9.621 17.553 5.172 1.00 80.25 180 CYS A CA 1
ATOM 1413 C C . CYS A 1 180 ? 9.091 18.554 4.148 1.00 80.25 180 CYS A C 1
ATOM 1415 O O . CYS A 1 180 ? 9.257 18.359 2.944 1.00 80.25 180 CYS A O 1
ATOM 1417 N N . CYS A 1 181 ? 8.483 19.642 4.609 1.00 83.12 181 CYS A N 1
ATOM 1418 C CA . CYS A 1 181 ? 7.899 20.661 3.748 1.00 83.12 181 CYS A CA 1
ATOM 1419 C C . CYS A 1 181 ? 8.930 21.525 3.016 1.00 83.12 181 CYS A C 1
ATOM 1421 O O . CYS A 1 181 ? 8.626 22.076 1.955 1.00 83.12 181 CYS A O 1
ATOM 1423 N N . GLU A 1 182 ? 10.166 21.559 3.511 1.00 84.94 182 GLU A N 1
ATOM 1424 C CA . GLU A 1 182 ? 11.313 22.186 2.848 1.00 84.94 182 GLU A CA 1
ATOM 1425 C C . GLU A 1 182 ? 11.908 21.310 1.728 1.00 84.94 182 GLU A C 1
ATOM 1427 O O . GLU A 1 182 ? 12.685 21.795 0.903 1.00 84.94 182 GLU A O 1
ATOM 1432 N N . ARG A 1 183 ? 11.515 20.029 1.637 1.00 72.31 183 ARG A N 1
ATOM 1433 C CA . ARG A 1 183 ? 12.020 19.096 0.618 1.00 72.31 183 ARG A CA 1
ATOM 1434 C C . ARG A 1 183 ? 11.371 19.301 -0.760 1.00 72.31 183 ARG A C 1
ATOM 1436 O O . ARG A 1 183 ? 10.248 19.822 -0.856 1.00 72.31 183 ARG A O 1
ATOM 1443 N N . PRO A 1 184 ? 12.030 18.836 -1.841 1.00 56.12 184 PRO A N 1
ATOM 1444 C CA . PRO A 1 184 ? 11.439 18.753 -3.178 1.00 56.12 184 PRO A CA 1
ATOM 1445 C C . PRO A 1 184 ? 10.159 17.901 -3.202 1.00 56.12 184 PRO A C 1
ATOM 1447 O O . PRO A 1 184 ? 10.038 16.947 -2.442 1.00 56.12 184 PRO A O 1
ATOM 1450 N N . VAL A 1 185 ? 9.221 18.200 -4.109 1.00 52.62 185 VAL A N 1
ATOM 1451 C CA . VAL A 1 185 ? 7.840 17.651 -4.143 1.00 52.62 185 VAL A CA 1
ATOM 1452 C C . VAL A 1 185 ? 7.757 16.117 -4.013 1.00 52.62 185 VAL A C 1
ATOM 1454 O O . VAL A 1 185 ? 6.887 15.599 -3.310 1.00 52.62 185 VAL A O 1
ATOM 1457 N N . VAL A 1 186 ? 8.676 15.375 -4.636 1.00 50.47 186 VAL A N 1
ATOM 1458 C CA . VAL A 1 186 ? 8.667 13.900 -4.597 1.00 50.47 186 VAL A CA 1
ATOM 1459 C C . VAL A 1 186 ? 9.189 13.336 -3.272 1.00 50.47 186 VAL A C 1
ATOM 1461 O O . VAL A 1 186 ? 8.647 12.354 -2.776 1.00 50.47 186 VAL A O 1
ATOM 1464 N N . GLU A 1 187 ? 10.179 13.978 -2.654 1.00 51.69 187 GLU A N 1
ATOM 1465 C CA . GLU A 1 187 ? 10.732 13.564 -1.353 1.00 51.69 187 GLU A CA 1
ATOM 1466 C C . GLU A 1 187 ? 9.901 14.077 -0.177 1.00 51.69 187 GLU A C 1
ATOM 1468 O O . GLU A 1 187 ? 9.804 13.425 0.861 1.00 51.69 187 GLU A O 1
ATOM 1473 N N . ARG A 1 188 ? 9.256 15.231 -0.362 1.00 67.38 188 ARG A N 1
ATOM 1474 C CA . ARG A 1 188 ? 8.307 15.835 0.572 1.00 67.38 188 ARG A CA 1
ATOM 1475 C C . ARG A 1 188 ? 7.197 14.859 0.933 1.00 67.38 188 ARG A C 1
ATOM 1477 O O . ARG A 1 188 ? 6.910 14.679 2.109 1.00 67.38 188 ARG A O 1
ATOM 1484 N N . SER A 1 189 ? 6.619 14.203 -0.072 1.00 61.34 189 SER A N 1
ATOM 1485 C CA . SER A 1 189 ? 5.505 13.268 0.117 1.00 61.34 189 SER A CA 1
ATOM 1486 C C . SER A 1 189 ? 5.908 12.077 0.994 1.00 61.34 189 SER A C 1
ATOM 1488 O O . SER A 1 189 ? 5.221 11.767 1.961 1.00 61.34 189 SER A O 1
ATOM 1490 N N . GLN A 1 190 ? 7.054 11.453 0.702 1.00 54.75 190 GLN A N 1
ATOM 1491 C CA . GLN A 1 190 ? 7.567 10.324 1.482 1.00 54.75 190 GLN A CA 1
ATOM 1492 C C . GLN A 1 190 ? 7.966 10.741 2.905 1.00 54.75 190 GLN A C 1
ATOM 1494 O O . GLN A 1 190 ? 7.589 10.073 3.860 1.00 54.75 190 GLN A O 1
ATOM 1499 N N . CYS A 1 191 ? 8.648 11.879 3.065 1.00 64.44 191 CYS A N 1
ATOM 1500 C CA . CYS A 1 191 ? 9.027 12.391 4.383 1.00 64.44 191 CYS A CA 1
ATOM 1501 C C . CYS A 1 191 ? 7.806 12.675 5.271 1.00 64.44 191 CYS A C 1
ATOM 1503 O O . CYS A 1 191 ? 7.817 12.310 6.440 1.00 64.44 191 CYS A O 1
ATOM 1505 N N . ILE A 1 192 ? 6.739 13.282 4.729 1.00 69.56 192 ILE A N 1
ATOM 1506 C CA . ILE A 1 192 ? 5.501 13.533 5.490 1.00 69.56 192 ILE A CA 1
ATOM 1507 C C . ILE A 1 192 ? 4.878 12.209 5.951 1.00 69.56 192 ILE A C 1
ATOM 1509 O O . ILE A 1 192 ? 4.466 12.103 7.103 1.00 69.56 192 ILE A O 1
ATOM 1513 N N . ILE A 1 193 ? 4.842 11.194 5.082 1.00 60.88 193 ILE A N 1
ATOM 1514 C CA . ILE A 1 193 ? 4.279 9.871 5.400 1.00 60.88 193 ILE A CA 1
ATOM 1515 C C . ILE A 1 193 ? 5.100 9.143 6.475 1.00 60.88 193 ILE A C 1
ATOM 1517 O O . ILE A 1 193 ? 4.529 8.460 7.318 1.00 60.88 193 ILE A O 1
ATOM 1521 N N . GLU A 1 194 ? 6.424 9.283 6.449 1.00 64.62 194 GLU A N 1
ATOM 1522 C CA . GLU A 1 194 ? 7.349 8.617 7.378 1.00 64.62 194 GLU A CA 1
ATOM 1523 C C . GLU A 1 194 ? 7.658 9.445 8.638 1.00 64.62 194 GLU A C 1
ATOM 1525 O O . GLU A 1 194 ? 8.446 9.014 9.479 1.00 64.62 194 GLU A O 1
ATOM 1530 N N . SER A 1 195 ? 7.067 10.636 8.770 1.00 73.62 195 SER A N 1
ATOM 1531 C CA . SER A 1 195 ? 7.296 11.511 9.919 1.00 73.62 195 SER A CA 1
ATOM 1532 C C . SER A 1 195 ? 6.757 10.906 11.218 1.00 73.62 195 SER A C 1
ATOM 1534 O O . SER A 1 195 ? 5.779 10.157 11.229 1.00 73.62 195 SER A O 1
ATOM 1536 N N . GLU A 1 196 ? 7.407 11.236 12.334 1.00 71.88 196 GLU A N 1
ATOM 1537 C CA . GLU A 1 196 ? 6.939 10.815 13.653 1.00 71.88 196 GLU A CA 1
ATOM 1538 C C . GLU A 1 196 ? 5.584 11.455 13.988 1.00 71.88 196 GLU A C 1
ATOM 1540 O O . GLU A 1 196 ? 5.269 12.569 13.555 1.00 71.88 196 GLU A O 1
ATOM 1545 N N . PHE A 1 197 ? 4.782 10.761 14.799 1.00 73.06 197 PHE A N 1
ATOM 1546 C CA . PHE A 1 197 ? 3.529 11.317 15.300 1.00 73.06 197 PHE A CA 1
ATOM 1547 C C . PHE A 1 197 ? 3.785 12.558 16.159 1.00 73.06 197 PHE A C 1
ATOM 1549 O O . PHE A 1 197 ? 4.759 12.626 16.912 1.00 73.06 197 PHE A O 1
ATOM 1556 N N . ASP A 1 198 ? 2.892 13.543 16.048 1.00 77.81 198 ASP A N 1
ATOM 1557 C CA . ASP A 1 198 ? 2.984 14.742 16.871 1.00 77.81 198 ASP A CA 1
ATOM 1558 C C . ASP A 1 198 ? 2.621 14.454 18.332 1.00 77.81 198 ASP A C 1
ATOM 1560 O O . ASP A 1 198 ? 1.959 13.464 18.665 1.00 77.81 198 ASP A O 1
ATOM 1564 N N . ASP A 1 199 ? 3.049 15.353 19.209 1.00 83.81 199 ASP A N 1
ATOM 1565 C CA . ASP A 1 199 ? 2.726 15.282 20.622 1.00 83.81 199 ASP A CA 1
ATOM 1566 C C . ASP A 1 199 ? 1.209 15.435 20.823 1.00 83.81 199 ASP A C 1
ATOM 1568 O O . ASP A 1 199 ? 0.555 16.302 20.239 1.00 83.81 199 ASP A O 1
ATOM 1572 N N . LYS A 1 200 ? 0.622 14.581 21.669 1.00 72.19 200 LYS A N 1
ATOM 1573 C CA . LYS A 1 200 ? -0.817 14.611 21.960 1.00 72.19 200 LYS A CA 1
ATOM 1574 C C . LYS A 1 200 ? -1.219 15.990 22.527 1.00 72.19 200 LYS A C 1
ATOM 1576 O O . LYS A 1 200 ? -0.697 16.355 23.585 1.00 72.19 200 LYS A O 1
ATOM 1581 N N . PRO A 1 201 ? -2.182 16.717 21.919 1.00 79.62 201 PRO A N 1
ATOM 1582 C CA . PRO A 1 201 ? -2.629 18.006 22.445 1.00 79.62 201 PRO A CA 1
ATOM 1583 C C . PRO A 1 201 ? -3.202 17.884 23.863 1.00 79.62 201 PRO A C 1
ATOM 1585 O O . PRO A 1 201 ? -3.910 16.925 24.189 1.00 79.62 201 PRO A O 1
ATOM 1588 N N . ALA A 1 202 ? -2.881 18.854 24.720 1.00 77.12 202 ALA A N 1
ATOM 1589 C CA . ALA A 1 202 ? -3.253 18.837 26.137 1.00 77.12 202 ALA A CA 1
ATOM 1590 C C . ALA A 1 202 ? -4.751 19.106 26.378 1.00 77.12 202 ALA A C 1
ATOM 1592 O O . ALA A 1 202 ? -5.279 18.768 27.435 1.00 77.12 202 ALA A O 1
ATOM 1593 N N . ASP A 1 203 ? -5.428 19.704 25.402 1.00 80.69 203 ASP A N 1
ATOM 1594 C CA . ASP A 1 203 ? -6.797 20.217 25.445 1.00 80.69 203 ASP A CA 1
ATOM 1595 C C . ASP A 1 203 ? -7.794 19.362 24.646 1.00 80.69 203 ASP A C 1
ATOM 1597 O O . ASP A 1 203 ? -8.875 19.824 24.282 1.00 80.69 203 ASP A O 1
ATOM 1601 N N . LEU A 1 204 ? -7.457 18.096 24.381 1.00 62.28 204 LEU A N 1
ATOM 1602 C CA . LEU A 1 204 ? -8.370 17.190 23.690 1.00 62.28 204 LEU A CA 1
ATOM 1603 C C . LEU A 1 204 ? -9.674 17.012 24.491 1.00 62.28 204 LEU A C 1
ATOM 1605 O O . LEU A 1 204 ? -9.617 16.615 25.661 1.00 62.28 204 LEU A O 1
ATOM 1609 N N . PRO A 1 205 ? -10.849 17.248 23.876 1.00 71.44 205 PRO A N 1
ATOM 1610 C CA . PRO A 1 205 ? -12.127 17.013 24.531 1.00 71.44 205 PRO A CA 1
ATOM 1611 C C . PRO A 1 205 ? -12.273 15.535 24.898 1.00 71.44 205 PRO A C 1
ATOM 1613 O O . PRO A 1 205 ? -11.740 14.647 24.222 1.00 71.44 205 PRO A O 1
ATOM 1616 N N . SER A 1 206 ? -13.016 15.262 25.971 1.00 62.59 206 SER A N 1
ATOM 1617 C CA . SER A 1 206 ? -13.255 13.891 26.406 1.00 62.59 206 SER A CA 1
ATOM 1618 C C . SER A 1 206 ? -13.997 13.123 25.317 1.00 62.59 206 SER A C 1
ATOM 1620 O O . SER A 1 206 ? -15.108 13.475 24.920 1.00 62.59 206 SER A O 1
ATOM 1622 N N . LEU A 1 207 ? -13.404 12.019 24.861 1.00 51.62 207 LEU A N 1
ATOM 1623 C CA . LEU A 1 207 ? -14.064 11.105 23.929 1.00 51.62 207 LEU A CA 1
ATOM 1624 C C . LEU A 1 207 ? -15.369 10.548 24.524 1.00 51.62 207 LEU A C 1
ATOM 1626 O O . LEU A 1 207 ? -16.270 10.201 23.773 1.00 51.62 207 LEU A O 1
ATOM 1630 N N . VAL A 1 208 ? -15.506 10.521 25.856 1.00 50.97 208 VAL A N 1
ATOM 1631 C CA . VAL A 1 208 ? -16.737 10.109 26.548 1.00 50.97 208 VAL A CA 1
ATOM 1632 C C . VAL A 1 208 ? -17.883 11.081 26.258 1.00 50.97 208 VAL A C 1
ATOM 1634 O O . VAL A 1 208 ? -18.991 10.654 25.956 1.00 50.97 208 VAL A O 1
ATOM 1637 N N . GLU A 1 209 ? -17.622 12.386 26.262 1.00 62.56 209 GLU A N 1
ATOM 1638 C CA . GLU A 1 209 ? -18.655 13.391 25.975 1.00 62.56 209 GLU A CA 1
ATOM 1639 C C . GLU A 1 209 ? -19.146 13.293 24.523 1.00 62.56 209 GLU A C 1
ATOM 1641 O O . GLU A 1 209 ? -20.340 13.395 24.260 1.00 62.56 209 GLU A O 1
ATOM 1646 N N . LYS A 1 210 ? -18.234 13.022 23.579 1.00 47.81 210 LYS A N 1
ATOM 1647 C CA . LYS A 1 210 ? -18.546 12.956 22.144 1.00 47.81 210 LYS A CA 1
ATOM 1648 C C . LYS A 1 210 ? -19.094 11.603 21.678 1.00 47.81 210 LYS A C 1
ATOM 1650 O O . LYS A 1 210 ? -19.901 11.567 20.758 1.00 47.81 210 LYS A O 1
ATOM 1655 N N . TYR A 1 211 ? -18.628 10.498 22.257 1.00 44.78 211 TYR A N 1
ATOM 1656 C CA . TYR A 1 211 ? -18.920 9.149 21.756 1.00 44.78 211 TYR A CA 1
ATOM 1657 C C . TYR A 1 211 ? -19.739 8.275 22.715 1.00 44.78 211 TYR A C 1
ATOM 1659 O O . TYR A 1 211 ? -20.130 7.174 22.340 1.00 44.78 211 TYR A O 1
ATOM 1667 N N . VAL A 1 212 ? -19.995 8.734 23.943 1.00 50.00 212 VAL A N 1
ATOM 1668 C CA . VAL A 1 212 ? -20.816 8.004 24.930 1.00 50.00 212 VAL A CA 1
ATOM 1669 C C . VAL A 1 212 ? -22.041 8.822 25.330 1.00 50.00 212 VAL A C 1
ATOM 1671 O O . VAL A 1 212 ? -23.129 8.273 25.437 1.00 50.00 212 VAL A O 1
ATOM 1674 N N . GLN A 1 213 ? -21.880 10.131 25.526 1.00 54.66 213 GLN A N 1
ATOM 1675 C CA . GLN A 1 213 ? -22.958 11.003 26.006 1.00 54.66 213 GLN A CA 1
ATOM 1676 C C . GLN A 1 213 ? -23.766 11.669 24.881 1.00 54.66 213 GLN A C 1
ATOM 1678 O O . GLN A 1 213 ? -24.882 12.136 25.129 1.00 54.66 213 GLN A O 1
ATOM 1683 N N . ASP A 1 214 ? -23.234 11.720 23.655 1.00 57.97 214 ASP A N 1
ATOM 1684 C CA . ASP A 1 214 ? -23.959 12.245 22.498 1.00 57.97 214 ASP A CA 1
ATOM 1685 C C . ASP A 1 214 ? -25.075 11.273 22.085 1.00 57.97 214 ASP A C 1
ATOM 1687 O O . ASP A 1 214 ? -24.837 10.156 21.626 1.00 57.97 214 ASP A O 1
ATOM 1691 N N . LYS A 1 215 ? -26.324 11.721 22.225 1.00 62.38 215 LYS A N 1
ATOM 1692 C CA . LYS A 1 215 ? -27.525 10.937 21.901 1.00 62.38 215 LYS A CA 1
ATOM 1693 C C . LYS A 1 215 ? -27.660 10.633 20.407 1.00 62.38 215 LYS A C 1
ATOM 1695 O O . LYS A 1 215 ? -28.428 9.752 20.032 1.00 62.38 215 LYS A O 1
ATOM 1700 N N . GLU A 1 216 ? -26.915 11.335 19.557 1.00 61.97 216 GLU A N 1
ATOM 1701 C CA . GLU A 1 216 ? -26.845 11.102 18.114 1.00 61.97 216 GLU A CA 1
ATOM 1702 C C . GLU A 1 216 ? -25.635 10.229 17.727 1.00 61.97 216 GLU A C 1
ATOM 1704 O O . GLU A 1 216 ? -25.438 9.935 16.542 1.00 61.97 216 GLU A O 1
ATOM 1709 N N . VAL A 1 217 ? -24.842 9.752 18.702 1.00 54.16 217 VAL A N 1
ATOM 1710 C CA . VAL A 1 217 ? -23.648 8.943 18.429 1.00 54.16 217 VAL A CA 1
ATOM 1711 C C . VAL A 1 217 ? -23.989 7.671 17.667 1.00 54.16 217 VAL A C 1
ATOM 1713 O O . VAL A 1 217 ? -23.225 7.291 16.795 1.00 54.16 217 VAL A O 1
ATOM 1716 N N . CYS A 1 218 ? -25.157 7.060 17.884 1.00 53.19 218 CYS A N 1
ATOM 1717 C CA . CYS A 1 218 ? -25.576 5.866 17.145 1.00 53.19 218 CYS A CA 1
ATOM 1718 C C . CYS A 1 218 ? -25.660 6.104 15.626 1.00 53.19 218 CYS A C 1
ATOM 1720 O O . CYS A 1 218 ? -25.335 5.203 14.860 1.00 53.19 218 CYS A O 1
ATOM 1722 N N . LYS A 1 219 ? -25.989 7.326 15.175 1.00 55.66 219 LYS A N 1
ATOM 1723 C CA . LYS A 1 219 ? -25.969 7.688 13.744 1.00 55.66 219 LYS A CA 1
ATOM 1724 C C . LYS A 1 219 ? -24.549 7.862 13.201 1.00 55.66 219 LYS A C 1
ATOM 1726 O O . LYS A 1 219 ? -24.305 7.637 12.023 1.00 55.66 219 LYS A O 1
ATOM 1731 N N . SER A 1 220 ? -23.610 8.260 14.057 1.00 49.69 220 SER A N 1
ATOM 1732 C CA . SER A 1 220 ? -22.190 8.430 13.708 1.00 49.69 220 SER A CA 1
ATOM 1733 C C . SER A 1 220 ? -21.406 7.113 13.814 1.00 49.69 220 SER A C 1
ATOM 1735 O O . SER A 1 220 ? -20.483 6.861 13.045 1.00 49.69 220 SER A O 1
ATOM 1737 N N . TYR A 1 221 ? -21.799 6.255 14.755 1.00 45.44 221 TYR A N 1
ATOM 1738 C CA . TYR A 1 221 ? -21.213 4.958 15.086 1.00 45.44 221 TYR A CA 1
ATOM 1739 C C . TYR A 1 221 ? -21.404 3.929 13.983 1.00 45.44 221 TYR A C 1
ATOM 1741 O O . TYR A 1 221 ? -20.540 3.073 13.789 1.00 45.44 221 TYR A O 1
ATOM 1749 N N . GLU A 1 222 ? -22.478 4.064 13.199 1.00 53.75 222 GLU A N 1
ATOM 1750 C CA . GLU A 1 222 ? -22.637 3.291 11.979 1.00 53.75 222 GLU A CA 1
ATOM 1751 C C . GLU A 1 222 ? -21.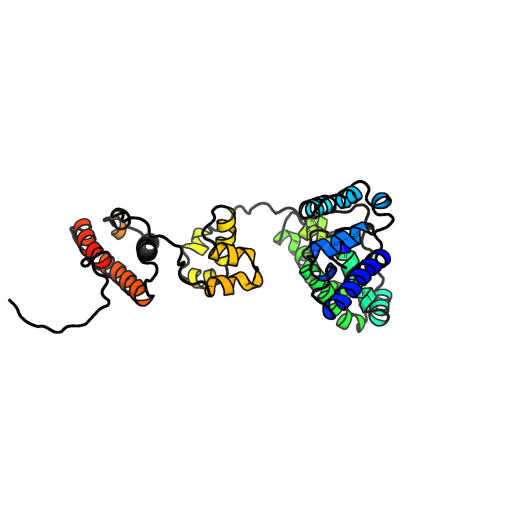348 3.326 11.144 1.00 53.75 222 GLU A C 1
ATOM 1753 O O . GLU A 1 222 ? -21.022 2.311 10.561 1.00 53.75 222 GLU A O 1
ATOM 1758 N N . ALA A 1 223 ? -20.534 4.387 11.127 1.00 50.56 223 ALA A N 1
ATOM 1759 C CA . ALA A 1 223 ? -19.365 4.498 10.250 1.00 50.56 223 ALA A CA 1
ATOM 1760 C C . ALA A 1 223 ? -18.108 3.646 10.589 1.00 50.56 223 ALA A C 1
ATOM 1762 O O . ALA A 1 223 ? -17.282 3.512 9.691 1.00 50.56 223 ALA A O 1
ATOM 1763 N N . GLY A 1 224 ? -17.930 3.057 11.789 1.00 53.91 224 GLY A N 1
ATOM 1764 C CA . GLY A 1 224 ? -16.595 2.538 12.199 1.00 53.91 224 GLY A CA 1
ATOM 1765 C C . GLY A 1 224 ? -16.509 1.312 13.126 1.00 53.91 224 GLY A C 1
ATOM 1766 O O . GLY A 1 224 ? -15.426 0.987 13.606 1.00 53.91 224 GLY A O 1
ATOM 1767 N N . HIS A 1 225 ? -17.611 0.612 13.398 1.00 60.62 225 HIS A N 1
ATOM 1768 C CA . HIS A 1 225 ? -17.647 -0.536 14.324 1.00 60.62 225 HIS A CA 1
ATOM 1769 C C . HIS A 1 225 ? -16.720 -1.712 13.939 1.00 60.62 225 HIS A C 1
ATOM 1771 O O . HIS A 1 225 ? -16.202 -2.421 14.804 1.00 60.62 225 HIS A O 1
ATOM 1777 N N . ASP A 1 226 ? -16.478 -1.905 12.645 1.00 61.31 226 ASP A N 1
ATOM 1778 C CA . ASP A 1 226 ? -15.778 -3.084 12.135 1.00 61.31 226 ASP A CA 1
ATOM 1779 C C . ASP A 1 226 ? -14.271 -3.078 12.434 1.00 61.31 226 ASP A C 1
ATOM 1781 O O . ASP A 1 226 ? -13.644 -4.131 12.580 1.00 61.31 226 ASP A O 1
ATOM 1785 N N . GLU A 1 227 ? -13.676 -1.889 12.526 1.00 60.34 227 GLU A N 1
ATOM 1786 C CA . GLU A 1 227 ? -12.260 -1.709 12.850 1.00 60.34 227 GLU A CA 1
ATOM 1787 C C . GLU A 1 227 ? -11.985 -2.069 14.314 1.00 60.34 227 GLU A C 1
ATOM 1789 O O . GLU A 1 227 ? -11.088 -2.860 14.596 1.00 60.34 227 GLU A O 1
ATOM 1794 N N . PHE A 1 228 ? -12.865 -1.643 15.223 1.00 61.59 228 PHE A N 1
ATOM 1795 C CA . PHE A 1 228 ? -12.799 -1.990 16.644 1.00 61.59 228 PHE A CA 1
ATOM 1796 C C . PHE A 1 228 ? -12.898 -3.504 16.901 1.00 61.59 228 PHE A C 1
ATOM 1798 O O . PHE A 1 228 ? -12.146 -4.062 17.705 1.00 61.59 228 PHE A O 1
ATOM 1805 N N . LEU A 1 229 ? -13.816 -4.200 16.217 1.00 61.53 229 LEU A N 1
ATOM 1806 C CA . LEU A 1 229 ? -13.913 -5.660 16.326 1.00 61.53 229 LEU A CA 1
ATOM 1807 C C . LEU A 1 229 ? -12.670 -6.368 15.773 1.00 61.53 229 LEU A C 1
ATOM 1809 O O . LEU A 1 229 ? -12.279 -7.410 16.305 1.00 61.53 229 LEU A O 1
ATOM 1813 N N . SER A 1 230 ? -12.033 -5.790 14.752 1.00 68.50 230 SER A N 1
ATOM 1814 C CA . SER A 1 230 ? -10.807 -6.328 14.157 1.00 68.50 230 SER A CA 1
ATOM 1815 C C . SER A 1 230 ? -9.618 -6.237 15.109 1.00 68.50 230 SER A C 1
ATOM 1817 O O . SER A 1 230 ? -8.966 -7.250 15.344 1.00 68.50 230 SER A O 1
ATOM 1819 N N . GLU A 1 231 ? -9.402 -5.090 15.752 1.00 66.25 231 GLU A N 1
ATOM 1820 C CA . GLU A 1 231 ? -8.343 -4.924 16.763 1.00 66.25 231 GLU A CA 1
ATOM 1821 C C . GLU A 1 231 ? -8.539 -5.860 17.969 1.00 66.25 231 GLU A C 1
ATOM 1823 O O . GLU A 1 231 ? -7.598 -6.454 18.505 1.00 66.25 231 GLU A O 1
ATOM 1828 N N . ARG A 1 232 ? -9.791 -6.042 18.405 1.00 57.53 232 ARG A N 1
ATOM 1829 C CA . ARG A 1 232 ? -10.103 -6.944 19.519 1.00 57.53 232 ARG A CA 1
ATOM 1830 C C . ARG A 1 232 ? -9.837 -8.408 19.163 1.00 57.53 232 ARG A C 1
ATOM 1832 O O . ARG A 1 232 ? -9.363 -9.150 20.020 1.00 57.53 232 ARG A O 1
ATOM 1839 N N . GLN A 1 233 ? -10.102 -8.816 17.922 1.00 70.75 233 GLN A N 1
ATOM 1840 C CA . GLN A 1 233 ? -9.833 -10.174 17.439 1.00 70.75 233 GLN A CA 1
ATOM 1841 C C . GLN A 1 233 ? -8.337 -10.527 17.494 1.00 70.75 233 GLN A C 1
ATOM 1843 O O . GLN A 1 233 ? -8.004 -11.672 17.795 1.00 70.75 233 GLN A O 1
ATOM 1848 N N . GLU A 1 234 ? -7.442 -9.561 17.257 1.00 67.06 234 GLU A N 1
ATOM 1849 C CA . GLU A 1 234 ? -5.984 -9.765 17.311 1.00 67.06 234 GLU A CA 1
ATOM 1850 C C . GLU A 1 234 ? -5.480 -10.085 18.726 1.00 67.06 234 GLU A C 1
ATOM 1852 O O . GLU A 1 234 ? -4.530 -10.848 18.900 1.00 67.06 234 GLU A O 1
ATOM 1857 N N . THR A 1 235 ? -6.129 -9.529 19.751 1.00 64.69 235 THR A N 1
ATOM 1858 C CA . THR A 1 235 ? -5.705 -9.670 21.155 1.00 64.69 235 THR A CA 1
ATOM 1859 C C . THR A 1 235 ? -6.519 -10.699 21.933 1.00 64.69 235 THR A C 1
ATOM 1861 O O . THR A 1 235 ? -6.030 -11.290 22.895 1.00 64.69 235 THR A O 1
ATOM 1864 N N . THR A 1 236 ? -7.780 -10.916 21.567 1.00 69.81 236 THR A N 1
ATOM 1865 C CA . THR A 1 236 ? -8.682 -11.883 22.200 1.00 69.81 236 THR A CA 1
ATOM 1866 C C . THR A 1 236 ? -9.609 -12.471 21.136 1.00 69.81 236 THR A C 1
ATOM 1868 O O . THR A 1 236 ? -10.658 -11.884 20.859 1.00 69.81 236 THR A O 1
ATOM 1871 N N . PRO A 1 237 ? -9.256 -13.634 20.557 1.00 72.00 237 PRO A N 1
ATOM 1872 C CA . PRO A 1 237 ? -10.063 -14.274 19.526 1.00 72.00 237 PRO A CA 1
ATOM 1873 C C . PRO A 1 237 ? -11.514 -14.474 19.985 1.00 72.00 237 PRO A C 1
ATOM 1875 O O . PRO A 1 237 ? -11.763 -15.078 21.030 1.00 72.00 237 PRO A O 1
ATOM 1878 N N . ILE A 1 238 ? -12.465 -13.945 19.211 1.00 81.12 238 ILE A N 1
ATOM 1879 C CA . ILE A 1 238 ? -13.899 -13.955 19.522 1.00 81.12 238 ILE A CA 1
ATOM 1880 C C . ILE A 1 238 ? -14.539 -15.233 18.971 1.00 81.12 238 ILE A C 1
ATOM 1882 O O . ILE A 1 238 ? -15.001 -16.068 19.746 1.00 81.12 238 ILE A O 1
ATOM 1886 N N . ASN A 1 239 ? -14.561 -15.393 17.642 1.00 84.75 239 ASN A N 1
ATOM 18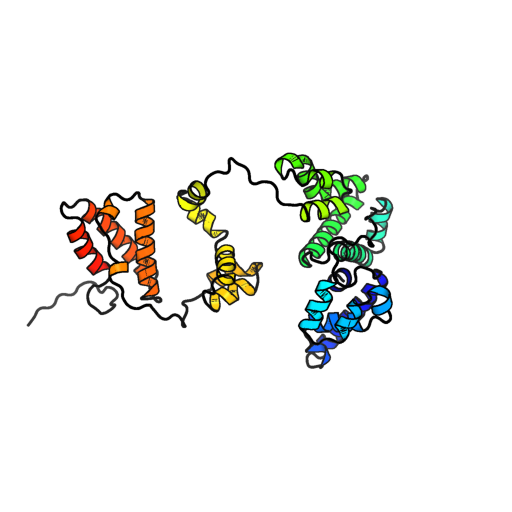87 C CA . ASN A 1 239 ? -14.963 -16.619 16.943 1.00 84.75 239 ASN A CA 1
ATOM 1888 C C . ASN A 1 239 ? -14.440 -16.634 15.488 1.00 84.75 239 ASN A C 1
ATOM 1890 O O . ASN A 1 239 ? -13.865 -15.652 15.010 1.00 84.75 239 ASN A O 1
ATOM 1894 N N . ASP A 1 240 ? -14.657 -17.748 14.781 1.00 87.88 240 ASP A N 1
ATOM 1895 C CA . ASP A 1 240 ? -14.189 -17.942 13.399 1.00 87.88 240 ASP A CA 1
ATOM 1896 C C . ASP A 1 240 ? -14.851 -16.975 12.399 1.00 87.88 240 ASP A C 1
ATOM 1898 O O . ASP A 1 240 ? -14.212 -16.554 11.437 1.00 87.88 240 ASP A O 1
ATOM 1902 N N . GLN A 1 241 ? -16.121 -16.607 12.614 1.00 88.25 241 GLN A N 1
ATOM 1903 C CA . GLN A 1 241 ? -16.871 -15.729 11.703 1.00 88.25 241 GLN A CA 1
ATOM 1904 C C . GLN A 1 241 ? -16.362 -14.285 11.764 1.00 88.25 241 GLN A C 1
ATOM 1906 O O . GLN A 1 241 ? -16.144 -13.658 10.730 1.00 88.25 241 GLN A O 1
ATOM 1911 N N . VAL A 1 242 ? -16.100 -13.781 12.972 1.00 84.56 242 VAL A N 1
ATOM 1912 C CA . VAL A 1 242 ? -15.444 -12.489 13.192 1.00 84.56 242 VAL A CA 1
ATOM 1913 C C . VAL A 1 242 ? -14.028 -12.535 12.625 1.00 84.56 242 VAL A C 1
ATOM 1915 O O . VAL A 1 242 ? -13.659 -11.646 11.867 1.00 84.56 242 VAL A O 1
ATOM 1918 N N . SER A 1 243 ? -13.265 -13.605 12.885 1.00 85.31 243 SER A N 1
ATOM 1919 C CA . SER A 1 243 ? -11.920 -13.773 12.315 1.00 85.31 243 SER A CA 1
ATOM 1920 C C . SER A 1 243 ? -11.911 -13.684 10.790 1.00 85.31 243 SER A C 1
ATOM 1922 O O . SER A 1 243 ? -11.032 -13.041 10.216 1.00 85.31 243 SER A O 1
ATOM 1924 N N . HIS A 1 244 ? -12.885 -14.316 10.134 1.00 86.75 244 HIS A N 1
ATOM 1925 C CA . HIS A 1 244 ? -13.040 -14.258 8.689 1.00 86.75 244 HIS A CA 1
ATOM 1926 C C . HIS A 1 244 ? -13.300 -12.821 8.215 1.00 86.75 244 HIS A C 1
ATOM 1928 O O . HIS A 1 244 ? -12.529 -12.315 7.404 1.00 86.75 244 HIS A O 1
ATOM 1934 N N . CYS A 1 245 ? -14.291 -12.121 8.783 1.00 84.88 245 CYS A N 1
ATOM 1935 C CA . CYS A 1 245 ? -14.592 -10.745 8.374 1.00 84.88 245 CYS A CA 1
ATOM 1936 C C . CYS A 1 245 ? -13.439 -9.763 8.629 1.00 84.88 245 CYS A C 1
ATOM 1938 O O . CYS A 1 245 ? -13.237 -8.839 7.840 1.00 84.88 245 CYS A O 1
ATOM 1940 N N . CYS A 1 246 ? -12.651 -9.961 9.689 1.00 81.06 246 CYS A N 1
ATOM 1941 C CA . CYS A 1 246 ? -11.505 -9.105 9.999 1.00 81.06 246 CYS A CA 1
ATOM 1942 C C . CYS A 1 246 ? -10.330 -9.293 9.023 1.00 81.06 246 CYS A C 1
ATOM 1944 O O . CYS A 1 246 ? -9.646 -8.312 8.712 1.00 81.06 246 CYS A O 1
ATOM 1946 N N . SER A 1 247 ? -10.099 -10.531 8.561 1.00 81.00 247 SER A N 1
ATOM 1947 C CA . SER A 1 247 ? -8.906 -10.932 7.794 1.00 81.00 247 SER A CA 1
ATOM 1948 C C . SER A 1 247 ? -9.095 -11.007 6.277 1.00 81.00 247 SER A C 1
ATOM 1950 O O . SER A 1 247 ? -8.100 -10.954 5.560 1.00 81.00 247 SER A O 1
ATOM 1952 N N . ASP A 1 248 ? -10.331 -11.112 5.781 1.00 78.50 248 ASP A N 1
ATOM 1953 C CA . ASP A 1 248 ? -10.603 -11.307 4.352 1.00 78.50 248 ASP A CA 1
ATOM 1954 C C . ASP A 1 248 ? -10.308 -10.049 3.511 1.00 78.50 248 ASP A C 1
ATOM 1956 O O . ASP A 1 248 ? -9.377 -10.016 2.706 1.00 78.50 248 ASP A O 1
ATOM 1960 N N . SER A 1 249 ? -11.064 -8.965 3.713 1.00 75.38 249 SER A N 1
ATOM 1961 C CA . SER A 1 249 ? -10.877 -7.721 2.958 1.00 75.38 249 SER A CA 1
ATOM 1962 C C . SER A 1 249 ? -11.322 -6.499 3.747 1.00 75.38 249 SER A C 1
ATOM 1964 O O . SER A 1 249 ? -12.471 -6.411 4.172 1.00 75.38 249 SER A O 1
ATOM 1966 N N . TYR A 1 250 ? -10.439 -5.502 3.875 1.00 70.25 250 TYR A N 1
ATOM 1967 C CA . TYR A 1 250 ? -10.758 -4.237 4.547 1.00 70.25 250 TYR A CA 1
ATOM 1968 C C . TYR A 1 250 ? -11.953 -3.524 3.892 1.00 70.25 250 TYR A C 1
ATOM 1970 O O . TYR A 1 250 ? -12.858 -3.066 4.582 1.00 70.25 250 TYR A O 1
ATOM 1978 N N . ALA A 1 251 ? -12.008 -3.498 2.555 1.00 65.25 251 ALA A N 1
ATOM 1979 C CA . ALA A 1 251 ? -13.084 -2.840 1.808 1.00 65.25 251 ALA A CA 1
ATOM 1980 C C . ALA A 1 251 ? -14.438 -3.570 1.913 1.00 65.25 251 ALA A C 1
ATOM 1982 O O . ALA A 1 251 ? -15.485 -2.936 1.801 1.00 65.25 251 ALA A O 1
ATOM 1983 N N . TYR A 1 252 ? -14.427 -4.889 2.141 1.00 72.56 252 TYR A N 1
ATOM 1984 C CA . TYR A 1 252 ? -15.635 -5.714 2.295 1.00 72.56 252 TYR A CA 1
ATOM 1985 C C . TYR A 1 252 ? -15.959 -6.075 3.743 1.00 72.56 252 TYR A C 1
ATOM 1987 O O . TYR A 1 252 ? -16.963 -6.741 4.002 1.00 72.56 252 TYR A O 1
ATOM 1995 N N . ARG A 1 253 ? -15.161 -5.588 4.694 1.00 80.00 253 ARG A N 1
ATOM 1996 C CA . ARG A 1 253 ? -15.307 -5.876 6.117 1.00 80.00 253 ARG A CA 1
ATOM 1997 C C . ARG A 1 253 ? -16.716 -5.552 6.614 1.00 80.00 253 ARG A C 1
ATOM 1999 O O . ARG A 1 253 ? -17.359 -6.386 7.245 1.00 80.00 253 ARG A O 1
ATOM 2006 N N . ARG A 1 254 ? -17.235 -4.384 6.236 1.00 76.75 254 ARG A N 1
ATOM 2007 C CA . ARG A 1 254 ? -18.574 -3.940 6.624 1.00 76.75 254 ARG A CA 1
ATOM 2008 C C . ARG A 1 254 ? -19.709 -4.780 6.031 1.00 76.75 254 ARG A C 1
ATOM 2010 O O . ARG A 1 254 ? -20.557 -5.248 6.797 1.00 76.75 254 ARG A O 1
ATOM 2017 N N . PRO A 1 255 ? -19.752 -5.017 4.705 1.00 79.50 255 PRO A N 1
ATOM 2018 C CA . PRO A 1 255 ? -20.667 -5.999 4.133 1.00 79.50 255 PRO A CA 1
ATOM 2019 C C . PRO A 1 255 ? -20.592 -7.373 4.814 1.00 79.50 255 PRO A C 1
ATOM 2021 O O . PRO A 1 255 ? -21.635 -7.971 5.060 1.00 79.50 255 PRO A O 1
ATOM 2024 N N . CYS A 1 256 ? -19.392 -7.845 5.169 1.00 84.38 256 CYS A N 1
ATOM 2025 C CA . CYS A 1 256 ? -19.199 -9.133 5.837 1.00 84.38 256 CYS A CA 1
ATOM 2026 C C . CYS A 1 256 ? -19.851 -9.170 7.226 1.00 84.38 256 CYS A C 1
ATOM 2028 O O . CYS A 1 256 ? -20.654 -10.062 7.496 1.00 84.38 256 CYS A O 1
ATOM 2030 N N . PHE A 1 257 ? -19.586 -8.173 8.080 1.00 83.00 257 PHE A N 1
ATOM 2031 C CA . PHE A 1 257 ? -20.218 -8.090 9.402 1.00 83.00 257 PHE A CA 1
ATOM 2032 C C . PHE A 1 257 ? -21.738 -7.935 9.316 1.00 83.00 257 PHE A C 1
ATOM 2034 O O . PHE A 1 257 ? -22.459 -8.541 10.104 1.00 83.00 257 PHE A O 1
ATOM 2041 N N . THR A 1 258 ? -22.235 -7.187 8.329 1.00 82.69 258 THR A N 1
ATOM 2042 C CA . THR A 1 258 ? -23.680 -6.990 8.120 1.00 82.69 258 THR A CA 1
ATOM 2043 C C . THR A 1 258 ? -24.382 -8.280 7.679 1.00 82.69 258 THR A C 1
ATOM 2045 O O . THR A 1 258 ? -25.537 -8.505 8.029 1.00 82.69 258 THR A O 1
ATOM 2048 N N . ALA A 1 259 ? -23.699 -9.139 6.918 1.00 86.75 259 ALA A N 1
ATOM 2049 C CA . ALA A 1 259 ? -24.233 -10.419 6.455 1.00 86.75 259 ALA A CA 1
ATOM 2050 C C . ALA A 1 259 ? -24.074 -11.559 7.479 1.00 86.75 259 ALA A C 1
ATOM 2052 O O . ALA A 1 259 ? -24.515 -12.682 7.220 1.00 86.75 259 ALA A O 1
ATOM 2053 N N . MET A 1 260 ? -23.428 -11.301 8.621 1.00 85.12 260 MET A N 1
ATOM 2054 C CA . MET A 1 260 ? -23.150 -12.319 9.626 1.00 85.12 260 MET A CA 1
ATOM 2055 C C . MET A 1 260 ? -24.445 -12.813 10.279 1.00 85.12 260 MET A C 1
ATOM 2057 O O . MET A 1 260 ? -25.274 -12.034 10.745 1.00 85.12 260 MET A O 1
ATOM 2061 N N . GLY A 1 261 ? -24.614 -14.133 10.312 1.00 84.19 261 GLY A N 1
ATOM 2062 C CA . GLY A 1 261 ? -25.747 -14.785 10.961 1.00 84.19 261 GLY A CA 1
ATOM 2063 C C . GLY A 1 261 ? -25.463 -15.168 12.414 1.00 84.19 261 GLY A C 1
ATOM 2064 O O . GLY A 1 261 ? -24.397 -14.905 12.967 1.00 84.19 261 GLY A O 1
ATOM 2065 N N . VAL A 1 262 ? -26.423 -15.860 13.032 1.00 85.38 262 VAL A N 1
ATOM 2066 C CA . VAL A 1 262 ? -26.243 -16.424 14.377 1.00 85.38 262 VAL A CA 1
ATOM 2067 C C . VAL A 1 262 ? -25.105 -17.450 14.372 1.00 85.38 262 VAL A C 1
ATOM 2069 O O . VAL A 1 262 ? -25.064 -18.350 13.530 1.00 85.38 262 VAL A O 1
ATOM 2072 N N . ASP A 1 263 ? -24.201 -17.354 15.347 1.00 88.00 263 ASP A N 1
ATOM 2073 C CA . ASP A 1 263 ? -23.121 -18.322 15.516 1.00 88.00 263 ASP A CA 1
ATOM 2074 C C . ASP A 1 263 ? -23.649 -19.675 16.007 1.00 88.00 263 ASP A C 1
ATOM 2076 O O . ASP A 1 263 ? -23.997 -19.858 17.173 1.00 88.00 263 ASP A O 1
ATOM 2080 N N . THR A 1 264 ? -23.697 -20.647 15.098 1.00 87.62 264 THR A N 1
ATOM 2081 C CA . THR A 1 264 ? -24.185 -22.004 15.378 1.00 87.62 264 THR A CA 1
ATOM 2082 C C . THR A 1 264 ? -23.257 -22.808 16.290 1.00 87.62 264 THR A C 1
ATOM 2084 O O . THR A 1 264 ? -23.698 -23.805 16.861 1.00 87.62 264 THR A O 1
ATOM 2087 N N . LYS A 1 265 ? -21.994 -22.385 16.459 1.00 88.94 265 LYS A N 1
ATOM 2088 C CA . LYS A 1 265 ? -21.026 -23.027 17.363 1.00 88.94 265 LYS A CA 1
ATOM 2089 C C . LYS A 1 265 ? -21.091 -22.474 18.789 1.00 88.94 265 LYS A C 1
ATOM 2091 O O . LYS A 1 265 ? -20.458 -23.031 19.686 1.00 88.94 265 LYS A O 1
ATOM 2096 N N . TYR A 1 266 ? -21.824 -21.384 19.009 1.00 86.69 266 TYR A N 1
ATOM 2097 C CA . TYR A 1 266 ? -21.899 -20.734 20.307 1.00 86.69 266 TYR A CA 1
ATOM 2098 C C . TYR A 1 266 ? -22.645 -21.597 21.334 1.00 86.69 266 TYR A C 1
ATOM 2100 O O . TYR A 1 266 ? -23.767 -22.049 21.103 1.00 86.69 266 TYR A O 1
ATOM 2108 N N . VAL A 1 267 ? -22.029 -21.787 22.503 1.00 87.25 267 VAL A N 1
ATOM 2109 C CA . VAL A 1 267 ? -22.616 -22.521 23.630 1.00 87.25 267 VAL A CA 1
ATOM 2110 C C . VAL A 1 267 ? -23.036 -21.520 24.711 1.00 87.25 267 VAL A C 1
ATOM 2112 O O . VAL A 1 267 ? -22.165 -20.872 25.300 1.00 87.25 267 VAL A O 1
ATOM 2115 N N . PRO A 1 268 ? -24.345 -21.382 25.001 1.00 82.94 268 PRO A N 1
ATOM 2116 C CA . PRO A 1 268 ? -24.828 -20.473 26.032 1.00 82.94 268 PRO A CA 1
ATOM 2117 C C . PRO A 1 268 ? -24.227 -20.768 27.416 1.00 82.94 268 PRO A C 1
ATOM 2119 O O . PRO A 1 268 ? -24.162 -21.933 27.821 1.00 82.94 268 PRO A O 1
ATOM 2122 N N . PRO A 1 269 ? -23.831 -19.739 28.186 1.00 76.50 269 PRO A N 1
ATOM 2123 C CA . PRO A 1 269 ? -23.336 -19.921 29.541 1.00 76.50 269 PRO A CA 1
ATOM 2124 C C . PRO A 1 269 ? -24.440 -20.424 30.481 1.00 76.50 269 PRO A C 1
ATOM 2126 O O . PRO A 1 269 ? -25.640 -20.214 30.261 1.00 76.50 269 PRO A O 1
ATOM 2129 N N . ALA A 1 270 ? -24.021 -21.062 31.577 1.00 76.94 270 ALA A N 1
ATOM 2130 C CA . ALA A 1 270 ? -24.925 -21.488 32.639 1.00 76.94 270 ALA A CA 1
ATOM 2131 C C . ALA A 1 270 ? -25.724 -20.304 33.209 1.00 76.94 270 ALA A C 1
ATOM 2133 O O . ALA A 1 270 ? -25.306 -19.146 33.157 1.00 76.94 270 ALA A O 1
ATOM 2134 N N . PHE A 1 271 ? -26.899 -20.598 33.771 1.00 73.56 271 PHE A N 1
ATOM 2135 C CA . PHE A 1 271 ? -27.685 -19.562 34.432 1.00 73.56 271 PHE A CA 1
ATOM 2136 C C . PHE A 1 271 ? -26.958 -19.016 35.652 1.00 73.56 271 PHE A C 1
ATOM 2138 O O . PHE A 1 271 ? -26.635 -19.785 36.553 1.00 73.56 271 PHE A O 1
ATOM 2145 N N . ASN A 1 272 ? -26.786 -17.698 35.696 1.00 70.31 272 ASN A N 1
ATOM 2146 C CA . ASN A 1 272 ? -26.456 -16.990 36.919 1.00 70.31 272 ASN A CA 1
ATOM 2147 C C . ASN A 1 272 ? -27.555 -15.945 37.188 1.00 70.31 272 ASN A C 1
ATOM 2149 O O . ASN A 1 272 ? -27.681 -15.012 36.389 1.00 70.31 272 ASN A O 1
ATOM 2153 N N . PRO A 1 273 ? -28.356 -16.093 38.259 1.00 69.75 273 PRO A N 1
ATOM 2154 C CA . PRO A 1 273 ? -29.396 -15.129 38.613 1.00 69.75 273 PRO A CA 1
ATOM 2155 C C . PRO A 1 273 ? -28.838 -13.738 38.941 1.00 69.75 273 PRO A C 1
ATOM 2157 O O . PRO A 1 273 ? -29.518 -12.748 38.686 1.00 69.75 273 PRO A O 1
ATOM 2160 N N . ASP A 1 274 ? -27.585 -13.639 39.392 1.00 70.69 274 ASP A N 1
ATOM 2161 C CA . ASP A 1 274 ? -26.950 -12.358 39.729 1.00 70.69 274 ASP A CA 1
ATOM 2162 C C . ASP A 1 274 ? -26.788 -11.444 38.503 1.00 70.69 274 ASP A C 1
ATOM 2164 O O . ASP A 1 274 ? -26.722 -10.226 38.631 1.00 70.69 274 ASP A O 1
ATOM 2168 N N . MET A 1 275 ? -26.777 -12.017 37.291 1.00 65.75 275 MET A N 1
ATOM 2169 C CA . MET A 1 275 ? -26.717 -11.264 36.029 1.00 65.75 275 MET A CA 1
ATOM 2170 C C . MET A 1 275 ? -28.013 -10.504 35.698 1.00 65.75 275 MET A C 1
ATOM 2172 O O . MET A 1 275 ? -28.035 -9.737 34.732 1.00 65.75 275 MET A O 1
ATOM 2176 N N . PHE A 1 276 ? -29.074 -10.738 36.472 1.00 69.56 276 PHE A N 1
ATOM 2177 C CA . PHE A 1 276 ? -30.411 -10.173 36.299 1.00 69.56 276 PHE A CA 1
ATOM 2178 C C . PHE A 1 276 ? -30.887 -9.435 37.555 1.00 69.56 276 PHE A C 1
ATOM 2180 O O . PHE A 1 276 ? -32.071 -9.152 37.676 1.00 69.56 276 PHE A O 1
ATOM 2187 N N . ASN A 1 277 ? -29.998 -9.151 38.508 1.00 70.56 277 ASN A N 1
ATOM 2188 C CA . ASN A 1 277 ? -30.378 -8.485 39.745 1.00 70.56 277 ASN A CA 1
ATOM 2189 C C . ASN A 1 277 ? -30.245 -6.962 39.601 1.00 70.56 277 ASN A C 1
ATOM 2191 O O . ASN A 1 277 ? -29.161 -6.458 39.302 1.00 70.56 277 ASN A O 1
ATOM 2195 N N . PHE A 1 278 ? -31.348 -6.245 39.811 1.00 79.25 278 PHE A N 1
ATOM 2196 C CA . PHE A 1 278 ? -31.398 -4.785 39.814 1.00 79.25 278 PHE A CA 1
ATOM 2197 C C . PHE A 1 278 ? -31.802 -4.319 41.209 1.00 79.25 278 PHE A C 1
ATOM 2199 O O . PHE A 1 278 ? -32.777 -4.826 41.758 1.00 79.25 278 PHE A O 1
ATOM 2206 N N . ASP A 1 279 ? -31.058 -3.364 41.760 1.00 81.31 279 ASP A N 1
ATOM 2207 C CA . ASP A 1 279 ? -31.312 -2.776 43.075 1.00 81.31 279 ASP A CA 1
ATOM 2208 C C . ASP A 1 279 ? -31.861 -1.344 42.939 1.00 81.31 279 ASP A C 1
ATOM 2210 O O . ASP A 1 279 ? -31.933 -0.772 41.842 1.00 81.31 279 ASP A O 1
ATOM 2214 N N . GLU A 1 280 ? -32.236 -0.742 44.067 1.00 83.56 280 GLU A N 1
ATOM 2215 C CA . GLU A 1 280 ? -32.699 0.647 44.155 1.00 83.56 280 GLU A CA 1
ATOM 2216 C C . GLU A 1 280 ? -31.794 1.675 43.451 1.00 83.56 280 GLU A C 1
ATOM 2218 O O . GLU A 1 280 ? -32.276 2.729 43.021 1.00 83.56 280 GLU A O 1
ATOM 2223 N N . LYS A 1 281 ? -30.499 1.375 43.251 1.00 84.44 281 LYS A N 1
ATOM 2224 C CA . LYS A 1 281 ? -29.569 2.299 42.588 1.00 84.44 281 LYS A CA 1
ATOM 2225 C C . LYS A 1 281 ? -29.959 2.541 41.142 1.00 84.44 281 LYS A C 1
ATOM 2227 O O . LYS A 1 281 ? -29.683 3.623 40.632 1.00 84.44 281 LYS A O 1
ATOM 2232 N N . LEU A 1 282 ? -30.659 1.602 40.501 1.00 82.56 282 LEU A N 1
ATOM 2233 C CA . LEU A 1 282 ? -31.213 1.790 39.160 1.00 82.56 282 LEU A CA 1
ATOM 2234 C C . LEU A 1 282 ? -32.156 3.006 39.095 1.00 82.56 282 LEU A C 1
ATOM 2236 O O . LEU A 1 282 ? -32.215 3.700 38.081 1.00 82.56 282 LEU A O 1
ATOM 2240 N N . CYS A 1 283 ? -32.859 3.306 40.188 1.00 85.94 283 CYS A N 1
ATOM 2241 C CA . CYS A 1 283 ? -33.802 4.419 40.280 1.00 85.94 283 CYS A CA 1
ATOM 2242 C C . CYS A 1 283 ? -33.136 5.771 40.529 1.00 85.94 283 CYS A C 1
ATOM 2244 O O . CYS A 1 283 ? -33.713 6.808 40.187 1.00 85.94 283 CYS A O 1
ATOM 2246 N N . THR A 1 284 ? -31.926 5.771 41.085 1.00 85.62 284 THR A N 1
ATOM 2247 C CA . THR A 1 284 ? -31.109 6.974 41.301 1.00 85.62 284 THR A CA 1
ATOM 2248 C C . THR A 1 284 ? -30.040 7.176 40.232 1.00 85.62 284 THR A C 1
ATOM 2250 O O . THR A 1 284 ? -29.501 8.272 40.123 1.00 85.62 284 THR A O 1
ATOM 2253 N N . ALA A 1 285 ? -29.752 6.146 39.434 1.00 79.00 285 ALA A N 1
ATOM 2254 C CA . ALA A 1 285 ? -28.758 6.185 38.373 1.00 79.00 285 ALA A CA 1
ATOM 2255 C C . ALA A 1 285 ? -29.115 7.253 37.324 1.00 79.00 285 ALA A C 1
ATOM 2257 O O . ALA A 1 285 ? -30.307 7.438 37.025 1.00 79.00 285 ALA A O 1
ATOM 2258 N N . PRO A 1 286 ? -28.128 7.960 36.755 1.00 77.31 286 PRO A N 1
ATOM 2259 C CA . PRO A 1 286 ? -28.357 8.834 35.614 1.00 77.31 286 PRO A CA 1
ATOM 2260 C C . PRO A 1 286 ? -28.848 8.031 34.385 1.00 77.31 286 PRO A C 1
ATOM 2262 O O . PRO A 1 286 ? -28.718 6.804 34.347 1.00 77.31 286 PRO A O 1
ATOM 2265 N N . PRO A 1 287 ? -29.512 8.681 33.408 1.00 72.31 287 PRO A N 1
ATOM 2266 C CA . PRO A 1 287 ? -30.180 7.983 32.302 1.00 72.31 287 PRO A CA 1
ATOM 2267 C C . PRO A 1 287 ? -29.279 7.035 31.494 1.00 72.31 287 PRO A C 1
ATOM 2269 O O . PRO A 1 287 ? -29.709 5.941 31.143 1.00 72.31 287 PRO A O 1
ATOM 2272 N N . ASP A 1 288 ? -28.029 7.420 31.264 1.00 63.91 288 ASP A N 1
ATOM 2273 C CA . ASP A 1 288 ? -26.997 6.634 30.582 1.00 63.91 288 ASP A CA 1
ATOM 2274 C C . ASP A 1 288 ? -26.634 5.350 31.346 1.00 63.91 288 ASP A C 1
ATOM 2276 O O . ASP A 1 288 ? -26.547 4.269 30.763 1.00 63.91 288 ASP A O 1
ATOM 2280 N N . GLU A 1 289 ? -26.510 5.417 32.672 1.00 67.38 289 GLU A N 1
ATOM 2281 C CA . GLU A 1 289 ? -26.282 4.228 33.501 1.00 67.38 289 GLU A CA 1
ATOM 2282 C C . GLU A 1 289 ? -27.479 3.259 33.487 1.00 67.38 289 GLU A C 1
ATOM 2284 O O . GLU A 1 289 ? -27.293 2.036 33.533 1.00 67.38 289 GLU A O 1
ATOM 2289 N N . ARG A 1 290 ? -28.712 3.772 33.362 1.00 70.88 290 ARG A N 1
ATOM 2290 C CA . ARG A 1 290 ? -29.919 2.935 33.209 1.00 70.88 290 ARG A CA 1
ATOM 2291 C C . ARG A 1 290 ? -29.964 2.245 31.850 1.00 70.88 290 ARG A C 1
ATOM 2293 O O . ARG A 1 290 ? -30.307 1.064 31.790 1.00 70.88 290 ARG A O 1
ATOM 2300 N N . GLU A 1 291 ? -29.585 2.950 30.787 1.00 72.25 291 GLU A N 1
ATOM 2301 C CA . GLU A 1 291 ? -29.452 2.384 29.439 1.00 72.25 291 GLU A CA 1
ATOM 2302 C C . GLU A 1 291 ? -28.373 1.291 29.403 1.00 72.25 291 GLU A C 1
ATOM 2304 O O . GLU A 1 291 ? -28.612 0.208 28.867 1.00 72.25 291 GLU A O 1
ATOM 2309 N N . ILE A 1 292 ? -27.234 1.488 30.078 1.00 68.50 292 ILE A N 1
ATOM 2310 C CA . ILE A 1 292 ? -26.212 0.441 30.250 1.00 68.50 292 ILE A CA 1
ATOM 2311 C C . ILE A 1 292 ? -26.794 -0.785 30.970 1.00 68.50 292 ILE A C 1
ATOM 2313 O O . ILE A 1 292 ? -26.503 -1.923 30.589 1.00 68.50 292 ILE A O 1
ATOM 2317 N N . GLY A 1 293 ? -27.615 -0.583 32.005 1.00 73.19 293 GLY A N 1
ATOM 2318 C CA . GLY A 1 293 ? -28.332 -1.660 32.695 1.00 73.19 293 GLY A CA 1
ATOM 2319 C C . GLY A 1 293 ? -29.256 -2.449 31.760 1.00 73.19 293 GLY A C 1
ATOM 2320 O O . GLY A 1 293 ? -29.214 -3.682 31.744 1.00 73.19 293 GLY A O 1
ATOM 2321 N N . GLN A 1 294 ? -30.022 -1.747 30.922 1.00 78.19 294 GLN A N 1
ATOM 2322 C CA . GLN A 1 294 ? -30.901 -2.343 29.913 1.00 78.19 294 GLN A CA 1
ATOM 2323 C C . GLN A 1 294 ? -30.114 -3.115 28.843 1.00 78.19 294 GLN A C 1
ATOM 2325 O O . GLN A 1 294 ? -30.458 -4.250 28.513 1.00 78.19 294 GLN A O 1
ATOM 2330 N N . MET A 1 295 ? -29.016 -2.552 28.332 1.00 75.50 295 MET A N 1
ATOM 2331 C CA . MET A 1 295 ? -28.152 -3.232 27.362 1.00 75.50 295 MET A CA 1
ATOM 2332 C C . MET A 1 295 ? -27.524 -4.494 27.958 1.00 75.50 295 MET A C 1
ATOM 2334 O O . MET A 1 295 ? -27.515 -5.539 27.309 1.00 75.50 295 MET A O 1
ATOM 2338 N N . LYS A 1 296 ? -27.045 -4.441 29.210 1.00 75.31 296 LYS A N 1
ATOM 2339 C CA . LYS A 1 296 ? -26.516 -5.619 29.920 1.00 75.31 296 LYS A CA 1
ATOM 2340 C C . LYS A 1 296 ? -27.565 -6.722 30.035 1.00 75.31 296 LYS A C 1
ATOM 2342 O O . LYS A 1 296 ? -27.244 -7.880 29.768 1.00 75.31 296 LYS A O 1
ATOM 2347 N N . LEU A 1 297 ? -28.808 -6.369 30.373 1.00 79.31 297 LEU A N 1
ATOM 2348 C CA . LEU A 1 297 ? -29.927 -7.310 30.414 1.00 79.31 297 LEU A CA 1
ATOM 2349 C C . LEU A 1 297 ? -30.123 -8.004 29.064 1.00 79.31 297 LEU A C 1
ATOM 2351 O O . LEU A 1 297 ? -30.113 -9.233 28.995 1.00 79.31 297 LEU A O 1
ATOM 2355 N N . LEU A 1 298 ? -30.263 -7.220 27.993 1.00 79.38 298 LEU A N 1
ATOM 2356 C CA . LEU A 1 298 ? -30.494 -7.738 26.645 1.00 79.38 298 LEU A CA 1
ATOM 2357 C C . LEU A 1 298 ? -29.342 -8.630 26.179 1.00 79.38 298 LEU A C 1
ATOM 2359 O O . LEU A 1 298 ? -29.586 -9.738 25.709 1.00 79.38 298 LEU A O 1
ATOM 2363 N N . ILE A 1 299 ? -28.092 -8.209 26.383 1.00 79.75 299 ILE A N 1
ATOM 2364 C CA . ILE A 1 299 ? -26.908 -9.006 26.039 1.00 79.75 299 ILE A CA 1
ATOM 2365 C C . ILE A 1 299 ? -26.904 -10.334 26.803 1.00 79.75 299 ILE A C 1
ATOM 2367 O O . ILE A 1 299 ? -26.655 -11.381 26.205 1.00 79.75 299 ILE A O 1
ATOM 2371 N N . ASN A 1 300 ? -27.193 -10.324 28.107 1.00 77.00 300 ASN A N 1
ATOM 2372 C CA . ASN A 1 300 ? -27.231 -11.543 28.918 1.00 77.00 300 ASN A CA 1
ATOM 2373 C C . ASN A 1 300 ? -28.361 -12.490 28.479 1.00 77.00 300 ASN A C 1
ATOM 2375 O O . ASN A 1 300 ? -28.179 -13.711 28.493 1.00 77.00 300 ASN A O 1
ATOM 2379 N N . LEU A 1 301 ? -29.504 -11.953 28.040 1.00 79.44 301 LEU A N 1
ATOM 2380 C CA . LEU A 1 301 ? -30.605 -12.741 27.481 1.00 79.44 301 LEU A CA 1
ATOM 2381 C C . LEU A 1 301 ? -30.265 -13.316 26.103 1.00 79.44 301 LEU A C 1
ATOM 2383 O O . LEU A 1 301 ? -30.481 -14.508 25.893 1.00 79.44 301 LEU A O 1
ATOM 2387 N N . ILE A 1 302 ? -29.665 -12.529 25.208 1.00 83.31 302 ILE A N 1
ATOM 2388 C CA . ILE A 1 302 ? -29.240 -12.971 23.868 1.00 83.31 302 ILE A CA 1
ATOM 2389 C C . ILE A 1 302 ? -28.154 -14.046 23.978 1.00 83.31 302 ILE A C 1
ATOM 2391 O O . ILE A 1 302 ? -28.262 -15.097 23.354 1.00 83.31 302 ILE A O 1
ATOM 2395 N N . LYS A 1 303 ? -27.161 -13.866 24.859 1.00 81.69 303 LYS A N 1
ATOM 2396 C CA . LYS A 1 303 ? -26.166 -14.907 25.178 1.00 81.69 303 LYS A CA 1
ATOM 2397 C C . LYS A 1 303 ? -26.805 -16.198 25.689 1.00 81.69 303 LYS A C 1
ATOM 2399 O O . LYS A 1 303 ? -26.239 -17.272 25.557 1.00 81.69 303 LYS A O 1
ATOM 2404 N N . ARG A 1 304 ? -27.988 -16.135 26.293 1.00 83.31 304 ARG A N 1
ATOM 2405 C CA . ARG A 1 304 ? -28.701 -17.325 26.769 1.00 83.31 304 ARG A CA 1
ATOM 2406 C C . ARG A 1 304 ? -29.613 -17.930 25.699 1.00 83.31 304 ARG A C 1
ATOM 2408 O O . ARG A 1 304 ? -29.818 -19.142 25.688 1.00 83.31 304 ARG A O 1
ATOM 2415 N N . LYS A 1 305 ? -30.180 -17.091 24.832 1.00 82.62 305 LYS A N 1
ATOM 2416 C CA . LYS A 1 305 ? -31.115 -17.436 23.754 1.00 82.62 305 LYS A CA 1
ATOM 2417 C C . LYS A 1 305 ? -30.701 -16.709 22.467 1.00 82.62 305 LYS A C 1
ATOM 2419 O O . LYS A 1 305 ? -31.333 -15.722 22.099 1.00 82.62 305 LYS A O 1
ATOM 2424 N N . PRO A 1 306 ? -29.673 -17.210 21.760 1.00 82.94 306 PRO A N 1
ATOM 2425 C CA . PRO A 1 306 ? -29.087 -16.521 20.604 1.00 82.94 306 PRO A CA 1
ATOM 2426 C C . PRO A 1 306 ? -30.026 -16.424 19.392 1.00 82.94 306 PRO A C 1
ATOM 2428 O O . PRO A 1 306 ? -29.754 -15.670 18.470 1.00 82.94 306 PRO A O 1
ATOM 2431 N N . GLN A 1 307 ? -31.140 -17.162 19.401 1.00 83.12 307 GLN A N 1
ATOM 2432 C CA . GLN A 1 307 ? -32.185 -17.147 18.369 1.00 83.12 307 GLN A CA 1
ATOM 2433 C C . GLN A 1 307 ? -33.345 -16.191 18.716 1.00 83.12 307 GLN A C 1
ATOM 2435 O O . GLN A 1 307 ? -34.474 -16.391 18.273 1.00 83.12 307 GLN A O 1
ATOM 2440 N N . MET A 1 308 ? -33.108 -15.204 19.585 1.00 82.62 308 MET A N 1
ATOM 2441 C CA . MET A 1 308 ? -34.106 -14.181 19.896 1.00 82.62 308 MET A CA 1
ATOM 2442 C C . MET A 1 308 ? -34.383 -13.310 18.670 1.00 82.62 308 MET A C 1
ATOM 2444 O O . MET A 1 308 ? -33.463 -12.809 18.032 1.00 82.62 308 MET A O 1
ATOM 2448 N N . THR A 1 309 ? -35.664 -13.113 18.382 1.00 83.88 309 THR A N 1
ATOM 2449 C CA . THR A 1 309 ? -36.132 -12.216 17.315 1.00 83.88 309 THR A CA 1
ATOM 2450 C C . THR A 1 309 ? -36.017 -10.750 17.735 1.00 83.88 309 THR A C 1
ATOM 2452 O O . THR A 1 309 ? -36.024 -10.436 18.932 1.00 83.88 309 THR A O 1
ATOM 2455 N N . GLU A 1 310 ? -35.954 -9.841 16.762 1.00 79.06 310 GLU A N 1
ATOM 2456 C CA . GLU A 1 310 ? -35.950 -8.396 17.023 1.00 79.06 310 GLU A CA 1
ATOM 2457 C C . GLU A 1 310 ? -37.197 -7.961 17.804 1.00 79.06 310 GLU A C 1
ATOM 2459 O O . GLU A 1 310 ? -37.104 -7.164 18.738 1.00 79.06 310 GLU A O 1
ATOM 2464 N N . GLU A 1 311 ? -38.359 -8.547 17.509 1.00 80.44 311 GLU A N 1
ATOM 2465 C CA . GLU A 1 311 ? -39.611 -8.272 18.213 1.00 80.44 311 GLU A CA 1
ATOM 2466 C C . GLU A 1 311 ? -39.547 -8.696 19.685 1.00 80.44 311 GLU A C 1
ATOM 2468 O O . GLU A 1 311 ? -40.036 -7.980 20.565 1.00 80.44 311 GLU A O 1
ATOM 2473 N N . GLN A 1 312 ? -38.920 -9.838 19.982 1.00 79.94 312 GLN A N 1
ATOM 2474 C CA . GLN A 1 312 ? -38.704 -10.287 21.360 1.00 79.94 312 GLN A CA 1
ATOM 2475 C C . GLN A 1 312 ? -37.736 -9.363 22.100 1.00 79.94 312 GLN A C 1
ATOM 2477 O O . GLN A 1 312 ? -38.018 -8.993 23.239 1.00 79.94 312 GLN A O 1
ATOM 2482 N N . ILE A 1 313 ? -36.634 -8.959 21.459 1.00 79.88 313 ILE A N 1
ATOM 2483 C CA . ILE A 1 313 ? -35.664 -8.004 22.020 1.00 79.88 313 ILE A CA 1
ATOM 2484 C C . ILE A 1 313 ? -36.363 -6.688 22.360 1.00 79.88 313 ILE A C 1
ATOM 2486 O O . ILE A 1 313 ? -36.241 -6.201 23.485 1.00 79.88 313 ILE A O 1
ATOM 2490 N N . LYS A 1 314 ? -37.150 -6.151 21.423 1.00 80.19 314 LYS A N 1
ATOM 2491 C CA . LYS A 1 314 ? -37.908 -4.913 21.614 1.00 80.19 314 LYS A CA 1
ATOM 2492 C C . LYS A 1 314 ? -38.915 -5.030 22.756 1.00 80.19 314 LYS A C 1
ATOM 2494 O O . LYS A 1 314 ? -38.950 -4.172 23.627 1.00 80.19 314 LYS A O 1
ATOM 2499 N N . THR A 1 315 ? -39.668 -6.128 22.808 1.00 81.94 315 THR A N 1
ATOM 2500 C CA . THR A 1 315 ? -40.643 -6.377 23.883 1.00 81.94 315 THR A CA 1
ATOM 2501 C C . THR A 1 315 ? -39.974 -6.410 25.261 1.00 81.94 315 THR A C 1
ATOM 2503 O O . THR A 1 315 ? -40.509 -5.870 26.229 1.00 81.94 315 THR A O 1
ATOM 2506 N N . ILE A 1 316 ? -38.794 -7.027 25.364 1.00 80.81 316 ILE A N 1
ATOM 2507 C CA . ILE A 1 316 ? -38.016 -7.076 26.609 1.00 80.81 316 ILE A CA 1
ATOM 2508 C C . ILE A 1 316 ? -37.496 -5.683 26.980 1.00 80.81 316 ILE A C 1
ATOM 2510 O O . ILE A 1 316 ? -37.564 -5.303 28.150 1.00 80.81 316 ILE A O 1
ATOM 2514 N N . ALA A 1 317 ? -36.996 -4.922 26.003 1.00 77.62 317 ALA A N 1
ATOM 2515 C CA . ALA A 1 317 ? -36.522 -3.560 26.217 1.00 77.62 317 ALA A CA 1
ATOM 2516 C C . ALA A 1 317 ? -37.652 -2.659 26.743 1.00 77.62 317 ALA A C 1
ATOM 2518 O O . ALA A 1 317 ? -37.500 -2.056 27.806 1.00 77.62 317 ALA A O 1
ATOM 2519 N N . ASP A 1 318 ? -38.806 -2.659 26.072 1.00 80.69 318 ASP A N 1
ATOM 2520 C CA . ASP A 1 318 ? -39.992 -1.898 26.476 1.00 80.69 318 ASP A CA 1
ATOM 2521 C C . ASP A 1 318 ? -40.467 -2.312 27.883 1.00 80.69 318 ASP A C 1
ATOM 2523 O O . ASP A 1 318 ? -40.785 -1.464 28.721 1.00 80.69 318 ASP A O 1
ATOM 2527 N N . GLY A 1 319 ? -40.449 -3.618 28.179 1.00 84.44 319 GLY A N 1
ATOM 2528 C CA . GLY A 1 319 ? -40.779 -4.160 29.498 1.00 84.44 319 GLY A CA 1
ATOM 2529 C C . GLY A 1 319 ? -39.837 -3.680 30.605 1.00 84.44 319 GLY A C 1
ATOM 2530 O O . GLY A 1 319 ? -40.299 -3.319 31.687 1.00 84.44 319 GLY A O 1
ATOM 2531 N N . PHE A 1 320 ? -38.530 -3.612 30.335 1.00 83.56 320 PHE A N 1
ATOM 2532 C CA . PHE A 1 320 ? -37.550 -3.073 31.279 1.00 83.56 320 PHE A CA 1
ATOM 2533 C C . PHE A 1 320 ? -37.810 -1.592 31.577 1.00 83.56 320 PHE A C 1
ATOM 2535 O O . PHE A 1 320 ? -37.850 -1.196 32.742 1.00 83.56 320 PHE A O 1
ATOM 2542 N N . SER A 1 321 ? -38.048 -0.778 30.545 1.00 82.50 321 SER A N 1
ATOM 2543 C CA . SER A 1 321 ? -38.355 0.645 30.718 1.00 82.50 321 SER A CA 1
ATOM 2544 C C . SER A 1 321 ? -39.632 0.856 31.540 1.00 82.50 321 SER A C 1
ATOM 2546 O O . SER A 1 321 ? -39.635 1.664 32.470 1.00 82.50 321 SER A O 1
ATOM 2548 N N . ALA A 1 322 ? -40.689 0.084 31.263 1.00 85.81 322 ALA A N 1
ATOM 2549 C CA . ALA A 1 322 ? -41.943 0.137 32.015 1.00 85.81 322 ALA A CA 1
ATOM 2550 C C . ALA A 1 322 ? -41.771 -0.289 33.483 1.00 85.81 322 ALA A C 1
ATOM 2552 O O . ALA A 1 322 ? -42.326 0.342 34.386 1.00 85.81 322 ALA A O 1
ATOM 2553 N N . MET A 1 323 ? -40.978 -1.333 33.737 1.00 86.50 323 MET A N 1
ATOM 2554 C CA . MET A 1 323 ? -40.644 -1.784 35.087 1.00 86.50 323 MET A CA 1
ATOM 2555 C C . MET A 1 323 ? -39.922 -0.693 35.878 1.00 86.50 323 MET A C 1
ATOM 2557 O O . MET A 1 323 ? -40.325 -0.397 37.002 1.00 86.50 323 MET A O 1
ATOM 2561 N N . VAL A 1 324 ? -38.886 -0.077 35.303 1.00 85.25 324 VAL A N 1
ATOM 2562 C CA . VAL A 1 324 ? -38.147 1.014 35.956 1.00 85.25 324 VAL A CA 1
ATOM 2563 C C . VAL A 1 324 ? -39.088 2.172 36.270 1.00 85.25 324 VAL A C 1
ATOM 2565 O O . VAL A 1 324 ? -39.104 2.673 37.393 1.00 85.25 324 VAL A O 1
ATOM 2568 N N . GLU A 1 325 ? -39.938 2.567 35.322 1.00 87.00 325 GLU A N 1
ATOM 2569 C CA . GLU A 1 325 ? -40.892 3.654 35.542 1.00 87.00 325 GLU A CA 1
ATOM 2570 C C . GLU A 1 325 ? -41.901 3.342 36.662 1.00 87.00 325 GLU A C 1
ATOM 2572 O O . GLU A 1 325 ? -42.276 4.229 37.437 1.00 87.00 325 GLU A O 1
ATOM 2577 N N . LYS A 1 326 ? -42.339 2.084 36.762 1.00 88.06 326 LYS A N 1
ATOM 2578 C CA . LYS A 1 326 ? -43.288 1.621 37.778 1.00 88.06 326 LYS A CA 1
ATOM 2579 C C . LYS A 1 326 ? -42.641 1.494 39.158 1.00 88.06 326 LYS A C 1
ATOM 2581 O O . LYS A 1 326 ? -43.165 2.050 40.125 1.00 88.06 326 LYS A O 1
ATOM 2586 N N . CYS A 1 327 ? -41.538 0.754 39.261 1.00 89.25 327 CYS A N 1
ATOM 2587 C CA . CYS A 1 327 ? -40.934 0.368 40.534 1.00 89.25 327 CYS A CA 1
ATOM 2588 C C . CYS A 1 327 ? -40.193 1.511 41.216 1.00 89.25 327 CYS A C 1
ATOM 2590 O O . CYS A 1 327 ? -40.268 1.632 42.434 1.00 89.25 327 CYS A O 1
ATOM 2592 N N . CYS A 1 328 ? -39.595 2.429 40.457 1.00 89.44 328 CYS A N 1
ATOM 2593 C CA . CYS A 1 328 ? -38.920 3.591 41.035 1.00 89.44 328 CYS A CA 1
ATOM 2594 C C . CYS A 1 328 ? -39.869 4.623 41.668 1.00 89.44 328 CYS A C 1
ATOM 2596 O O . CYS A 1 328 ? -39.409 5.601 42.252 1.00 89.44 328 CYS A O 1
ATOM 2598 N N . LYS A 1 329 ? -41.190 4.426 41.553 1.00 91.12 329 LYS A N 1
ATOM 2599 C CA . LYS A 1 329 ? -42.225 5.230 42.224 1.00 91.12 329 LYS A CA 1
ATOM 2600 C C . LYS A 1 329 ? -42.782 4.543 43.484 1.00 91.12 329 LYS A C 1
ATOM 2602 O O . LYS A 1 329 ? -43.645 5.120 44.142 1.00 91.12 329 LYS A O 1
ATOM 2607 N N . GLN A 1 330 ? -42.352 3.316 43.795 1.00 89.94 330 GLN A N 1
ATOM 2608 C CA . GLN A 1 330 ? -42.820 2.547 44.954 1.00 89.94 330 GLN A CA 1
ATOM 2609 C C . GLN A 1 330 ? -41.974 2.829 46.201 1.00 89.94 330 GLN A C 1
ATOM 2611 O O . GLN A 1 330 ? -40.827 3.251 46.105 1.00 89.94 330 GLN A O 1
ATOM 2616 N N . SER A 1 331 ? -42.545 2.579 47.383 1.00 86.19 331 SER A N 1
ATOM 2617 C CA . SER A 1 331 ? -41.831 2.704 48.663 1.00 86.19 331 SER A CA 1
ATOM 2618 C C . SER A 1 331 ? -40.863 1.552 48.936 1.00 86.19 331 SER A C 1
ATOM 2620 O O . SER A 1 331 ? -39.902 1.736 49.671 1.00 86.19 331 SER A O 1
ATOM 2622 N N . ASP A 1 332 ? -41.135 0.374 48.372 1.00 88.00 332 ASP A N 1
ATOM 2623 C CA . ASP A 1 332 ? -40.292 -0.821 48.466 1.00 88.00 332 ASP A CA 1
ATOM 2624 C C . ASP A 1 332 ? -39.806 -1.191 47.056 1.00 88.00 332 ASP A C 1
ATOM 2626 O O . ASP A 1 332 ? -40.462 -1.925 46.310 1.00 88.00 332 ASP A O 1
ATOM 2630 N N . ILE A 1 333 ? -38.706 -0.550 46.652 1.00 86.88 333 ILE A N 1
ATOM 2631 C CA . ILE A 1 333 ? -38.175 -0.601 45.284 1.00 86.88 333 ILE A CA 1
ATOM 2632 C C . ILE A 1 333 ? -37.592 -1.983 44.983 1.00 86.88 333 ILE A C 1
ATOM 2634 O O . ILE A 1 333 ? -37.915 -2.558 43.943 1.00 86.88 333 ILE A O 1
ATOM 2638 N N . ASP A 1 334 ? -36.783 -2.527 45.893 1.00 81.94 334 ASP A N 1
ATOM 2639 C CA . ASP A 1 334 ? -36.098 -3.809 45.701 1.00 81.94 334 ASP A CA 1
ATOM 2640 C C . ASP A 1 334 ? -37.096 -4.965 45.556 1.00 81.94 334 ASP A C 1
ATOM 2642 O O . ASP A 1 334 ? -36.948 -5.805 44.665 1.00 81.94 334 ASP A O 1
ATOM 2646 N N . THR A 1 335 ? -38.165 -4.976 46.361 1.00 83.50 335 THR A N 1
ATOM 2647 C CA . THR A 1 335 ? -39.226 -5.984 46.232 1.00 83.50 335 THR A CA 1
ATOM 2648 C C . THR A 1 335 ? -39.954 -5.855 44.891 1.00 83.50 335 THR A C 1
ATOM 2650 O O . THR A 1 335 ? -40.163 -6.859 44.209 1.00 83.50 335 THR A O 1
ATOM 2653 N N . CYS A 1 336 ? -40.282 -4.631 44.455 1.00 85.06 336 CYS A N 1
ATOM 2654 C CA . CYS A 1 336 ? -40.938 -4.407 43.162 1.00 85.06 336 CYS A CA 1
ATOM 2655 C C . CYS A 1 336 ? -40.064 -4.850 41.980 1.00 85.06 336 CYS A C 1
ATOM 2657 O O . CYS A 1 336 ? -40.548 -5.528 41.073 1.00 85.06 336 CYS A O 1
ATOM 2659 N N . LEU A 1 337 ? -38.773 -4.500 41.992 1.00 81.69 337 LEU A N 1
ATOM 2660 C CA . LEU A 1 337 ? -37.830 -4.913 40.952 1.00 81.69 337 LEU A CA 1
ATOM 2661 C C . LEU A 1 337 ? -37.690 -6.439 40.929 1.00 81.69 337 LEU A C 1
ATOM 2663 O O . LEU A 1 337 ? -37.798 -7.042 39.864 1.00 81.69 337 LEU A O 1
ATOM 2667 N N . GLY A 1 338 ? -37.551 -7.087 42.087 1.00 74.62 338 GLY A N 1
ATOM 2668 C CA . GLY A 1 338 ? -37.500 -8.547 42.176 1.00 74.62 338 GLY A CA 1
ATOM 2669 C C . GLY A 1 338 ? -38.728 -9.238 41.566 1.00 74.62 338 GLY A C 1
ATOM 2670 O O . GLY A 1 338 ? -38.584 -10.233 40.852 1.00 74.62 338 GLY A O 1
ATOM 2671 N N . GLU A 1 339 ? -39.928 -8.696 41.792 1.00 76.69 339 GLU A N 1
ATOM 2672 C CA . GLU A 1 339 ? -41.186 -9.246 41.272 1.00 76.69 339 GLU A CA 1
ATOM 2673 C C . GLU A 1 339 ? -41.424 -8.979 39.781 1.00 76.69 339 GLU A C 1
ATOM 2675 O O . GLU A 1 339 ? -42.045 -9.813 39.127 1.00 76.69 339 GLU A O 1
ATOM 2680 N N . GLU A 1 340 ? -40.953 -7.857 39.231 1.00 72.44 340 GLU A N 1
ATOM 2681 C CA . GLU A 1 340 ? -41.174 -7.458 37.829 1.00 72.44 340 GLU A CA 1
ATOM 2682 C C . GLU A 1 340 ? -40.072 -7.954 36.873 1.00 72.44 340 GLU A C 1
ATOM 2684 O O . GLU A 1 340 ? -40.350 -8.302 35.719 1.00 72.44 340 GLU A O 1
ATOM 2689 N N . VAL A 1 341 ? -38.834 -8.110 37.355 1.00 63.16 341 VAL A N 1
ATOM 2690 C CA . VAL A 1 341 ? -37.726 -8.700 36.579 1.00 63.16 341 VAL A CA 1
ATOM 2691 C C . VAL A 1 341 ? -37.958 -10.190 36.312 1.00 63.16 341 VAL A C 1
ATOM 2693 O O . VAL A 1 341 ? -37.597 -10.712 35.248 1.00 63.16 341 VAL A O 1
ATOM 2696 N N . PHE A 1 342 ? -38.578 -10.897 37.260 1.00 51.81 342 PHE A N 1
ATOM 2697 C CA . PHE A 1 342 ? -38.863 -12.330 37.157 1.00 51.81 342 PHE A CA 1
ATOM 2698 C C . PHE A 1 342 ? -39.820 -12.678 35.991 1.00 51.81 342 PHE A C 1
ATOM 2700 O O . PHE A 1 342 ? -39.550 -13.639 35.274 1.00 51.81 342 PHE A O 1
ATOM 2707 N N . PRO A 1 343 ? -40.894 -11.914 35.712 1.00 53.06 343 PRO A N 1
ATOM 2708 C CA . PRO A 1 343 ? -41.698 -12.014 34.497 1.00 53.06 343 PRO A CA 1
ATOM 2709 C C . PRO A 1 343 ? -40.931 -11.755 33.203 1.00 53.06 343 PRO A C 1
ATOM 2711 O O . PRO A 1 343 ? -41.149 -12.484 32.236 1.00 53.06 343 PRO A O 1
ATOM 2714 N N . ILE A 1 344 ? -40.052 -10.746 33.190 1.00 53.38 344 ILE A N 1
ATOM 2715 C CA . ILE A 1 344 ? -39.254 -10.354 32.015 1.00 53.38 344 ILE A CA 1
ATOM 2716 C C . ILE A 1 344 ? -38.222 -11.445 31.681 1.00 53.38 344 ILE A C 1
ATOM 2718 O O . ILE A 1 344 ? -37.969 -11.735 30.513 1.00 53.38 344 ILE A O 1
ATOM 2722 N N . SER A 1 345 ? -37.676 -12.109 32.705 1.00 49.44 345 SER A N 1
ATOM 2723 C CA . SER A 1 345 ? -36.626 -13.125 32.555 1.00 49.44 345 SER A CA 1
ATOM 2724 C C . SER A 1 345 ? -37.154 -14.573 32.515 1.00 49.44 345 SER A C 1
ATOM 2726 O O . SER A 1 345 ? -36.539 -15.440 31.891 1.00 49.44 345 SER A O 1
ATOM 2728 N N . PHE A 1 346 ? -38.270 -14.867 33.195 1.00 47.62 346 PHE A N 1
ATOM 2729 C CA . PHE A 1 346 ? -38.642 -16.221 33.639 1.00 47.62 346 PHE A CA 1
ATOM 2730 C C . PHE A 1 346 ? -40.150 -16.454 33.867 1.00 47.62 346 PHE A C 1
ATOM 2732 O O . PHE A 1 346 ? -40.528 -17.212 34.767 1.00 47.62 346 PHE A O 1
ATOM 2739 N N . LYS A 1 347 ? -41.064 -15.929 33.040 1.00 37.84 347 LYS A N 1
ATOM 2740 C CA . LYS A 1 347 ? -42.447 -16.454 33.065 1.00 37.84 347 LYS A CA 1
ATOM 2741 C C . LYS A 1 347 ? -42.484 -17.926 32.585 1.00 37.84 347 LYS A C 1
ATOM 2743 O O . LYS A 1 347 ? -42.584 -18.221 31.404 1.00 37.84 347 LYS A O 1
ATOM 2748 N N . LYS A 1 348 ? -42.345 -18.832 33.569 1.00 35.56 348 LYS A N 1
ATOM 2749 C CA . LYS A 1 348 ? -42.529 -20.298 33.610 1.00 35.56 348 LYS A CA 1
ATOM 2750 C C . LYS A 1 348 ? -41.920 -21.128 32.474 1.00 35.56 348 LYS A C 1
ATOM 2752 O O . LYS A 1 348 ? -42.660 -21.711 31.698 1.00 35.56 348 LYS A O 1
ATOM 2757 N N . GLY A 1 349 ? -40.594 -21.313 32.473 1.00 38.19 3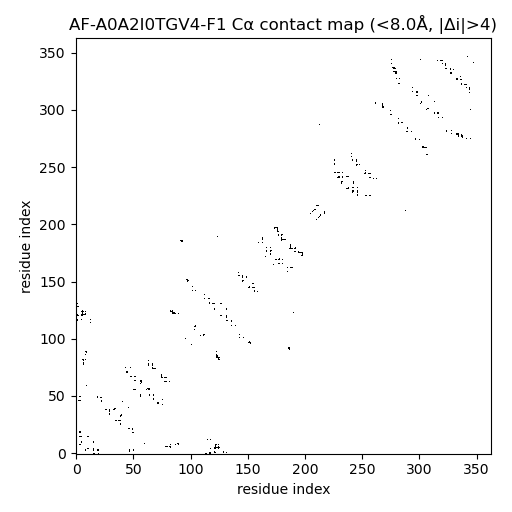49 GLY A N 1
ATOM 2758 C CA . GLY A 1 349 ? -39.923 -22.560 32.034 1.00 38.19 349 GLY A CA 1
ATOM 2759 C C . GLY A 1 349 ? -40.174 -23.109 30.615 1.00 38.19 349 GLY A C 1
ATOM 2760 O O . GLY A 1 349 ? -39.592 -24.129 30.272 1.00 38.19 349 GLY A O 1
ATOM 2761 N N . HIS A 1 350 ? -40.995 -22.459 29.799 1.00 35.19 350 HIS A N 1
ATOM 2762 C CA . HIS A 1 350 ? -41.311 -22.769 28.415 1.00 35.19 350 HIS A CA 1
ATOM 2763 C C . HIS A 1 350 ? -41.381 -21.440 27.673 1.00 35.19 350 HIS A C 1
ATOM 2765 O O . HIS A 1 350 ? -42.118 -20.529 28.040 1.00 35.19 350 HIS A O 1
ATOM 2771 N N . LEU A 1 351 ? -40.550 -21.322 26.645 1.00 37.00 351 LEU A N 1
ATOM 2772 C CA . LEU A 1 351 ? -40.570 -20.210 25.713 1.00 37.00 351 LEU A CA 1
ATOM 2773 C C . LEU A 1 351 ? -41.834 -20.350 24.850 1.00 37.00 351 LEU A C 1
ATOM 2775 O O . LEU A 1 351 ? -41.844 -21.173 23.941 1.00 37.00 351 LEU A O 1
ATOM 2779 N N . LEU A 1 352 ? -42.895 -19.592 25.131 1.00 34.62 352 LEU A N 1
ATOM 2780 C CA . LEU A 1 352 ? -44.005 -19.423 24.191 1.00 34.62 352 LEU A CA 1
ATOM 2781 C C . LEU A 1 352 ? -44.196 -17.941 23.858 1.00 34.62 352 LEU A C 1
ATOM 2783 O O . LEU A 1 352 ? -44.314 -17.086 24.733 1.00 34.62 352 LEU A O 1
ATOM 2787 N N . VAL A 1 353 ? -44.175 -17.698 22.548 1.00 27.03 353 VAL A N 1
ATOM 2788 C CA . VAL A 1 353 ? -44.661 -16.527 21.804 1.00 27.03 353 VAL A CA 1
ATOM 2789 C C . VAL A 1 353 ? -46.138 -16.275 22.182 1.00 27.03 353 VAL A C 1
ATOM 2791 O O . VAL A 1 353 ? -46.831 -17.233 22.527 1.00 27.03 353 VAL A O 1
ATOM 2794 N N . PRO A 1 354 ? -46.629 -15.021 22.190 1.00 30.88 354 PRO A N 1
ATOM 2795 C CA . PRO A 1 354 ? -47.949 -14.690 22.720 1.00 30.88 354 PRO A CA 1
ATOM 2796 C C . PRO A 1 354 ? -49.072 -15.327 21.898 1.00 30.88 354 PRO A C 1
ATOM 2798 O O . PRO A 1 354 ? -49.169 -15.084 20.700 1.00 30.88 354 PRO A O 1
ATOM 2801 N N . GLU A 1 355 ? -49.984 -16.036 22.561 1.00 24.89 355 GLU A N 1
ATOM 2802 C CA . GLU A 1 355 ? -51.359 -16.156 22.079 1.00 24.89 355 GLU A CA 1
ATOM 2803 C C . GLU A 1 355 ? -52.299 -15.414 23.027 1.00 24.89 355 GLU A C 1
ATOM 2805 O O . GLU A 1 355 ? -52.328 -15.608 24.245 1.00 24.89 355 GLU A O 1
ATOM 2810 N N . ILE A 1 356 ? -53.031 -14.491 22.413 1.00 29.02 356 ILE A N 1
ATOM 2811 C CA . ILE A 1 356 ? -54.118 -13.708 22.974 1.00 29.02 356 ILE A CA 1
ATOM 2812 C C . ILE A 1 356 ? -55.276 -14.659 23.311 1.00 29.02 356 ILE A C 1
ATOM 2814 O O . ILE A 1 356 ? -55.643 -15.504 22.506 1.00 29.02 356 ILE A O 1
ATOM 2818 N N . SER A 1 357 ? -55.827 -14.479 24.513 1.00 36.06 357 SER A N 1
ATOM 2819 C CA . SER A 1 357 ? -57.076 -15.018 25.072 1.00 36.06 357 SER A CA 1
ATOM 2820 C C . SER A 1 357 ? -57.886 -16.027 24.241 1.00 36.06 357 SER A C 1
ATOM 2822 O O . SER A 1 357 ? -58.470 -15.664 23.226 1.00 36.06 357 SER A O 1
ATOM 2824 N N . THR A 1 358 ? -58.184 -17.182 24.830 1.00 29.25 358 THR A N 1
ATOM 2825 C CA . THR A 1 358 ? -59.579 -17.637 24.948 1.00 29.25 358 THR A CA 1
ATOM 2826 C C . THR A 1 358 ? -59.745 -18.351 26.283 1.00 29.25 358 THR A C 1
ATOM 2828 O O . THR A 1 358 ? -58.895 -19.134 26.701 1.00 29.25 358 THR A O 1
ATOM 2831 N N . GLY A 1 359 ? -60.787 -17.965 27.018 1.00 37.38 359 GLY A N 1
ATOM 2832 C CA . GLY A 1 359 ? -61.130 -18.597 28.279 1.00 37.38 359 GLY A CA 1
ATOM 2833 C C . GLY A 1 359 ? -61.695 -19.986 28.040 1.00 37.38 359 GLY A C 1
ATOM 2834 O O . GLY A 1 359 ? -62.449 -20.171 27.094 1.00 37.38 359 GLY A O 1
ATOM 2835 N N . GLU A 1 360 ? -61.387 -20.913 28.938 1.00 25.30 360 GLU A N 1
ATOM 2836 C CA . GLU A 1 360 ? -62.262 -22.033 29.255 1.00 25.30 360 GLU A CA 1
ATOM 2837 C C . GLU A 1 360 ? -61.918 -22.605 30.636 1.00 25.30 360 GLU A C 1
ATOM 2839 O O . GLU A 1 360 ? -60.828 -22.431 31.181 1.00 25.30 360 GLU A O 1
ATOM 2844 N N . VAL A 1 361 ? -62.957 -23.169 31.234 1.00 30.86 361 VAL A N 1
ATOM 2845 C CA . VAL A 1 361 ? -63.224 -23.387 32.656 1.00 30.86 361 VAL A CA 1
ATOM 2846 C C . VAL A 1 361 ? -62.947 -24.851 33.017 1.00 30.86 361 VAL A C 1
ATOM 2848 O O . VAL A 1 361 ? -63.599 -25.698 32.425 1.00 30.86 361 VAL A O 1
ATOM 2851 N N . TYR A 1 362 ? -62.095 -25.088 34.035 1.00 24.69 362 TYR A N 1
ATOM 2852 C CA . TYR A 1 362 ? -62.081 -26.208 35.024 1.00 24.69 362 TYR A CA 1
ATOM 2853 C C . TYR A 1 362 ? -62.064 -27.682 34.506 1.00 24.69 362 TYR A C 1
ATOM 2855 O O . TYR A 1 362 ? -62.309 -27.915 33.327 1.00 24.69 362 TYR A O 1
ATOM 2863 N N . PRO A 1 363 ? -61.759 -28.718 35.333 1.00 41.34 363 PRO A N 1
ATOM 2864 C CA . PRO A 1 363 ? -61.756 -28.819 36.804 1.00 41.34 363 PRO A CA 1
ATOM 2865 C C . PRO A 1 363 ? -60.393 -28.771 37.508 1.00 41.34 363 PRO A C 1
ATOM 2867 O O . PRO A 1 363 ? -59.383 -29.209 36.917 1.00 41.34 363 PRO A O 1
#

Nearest PDB structures (foldseek):
  8a9q-assembly2_B  TM=4.508E-01  e=3.546E-20  Es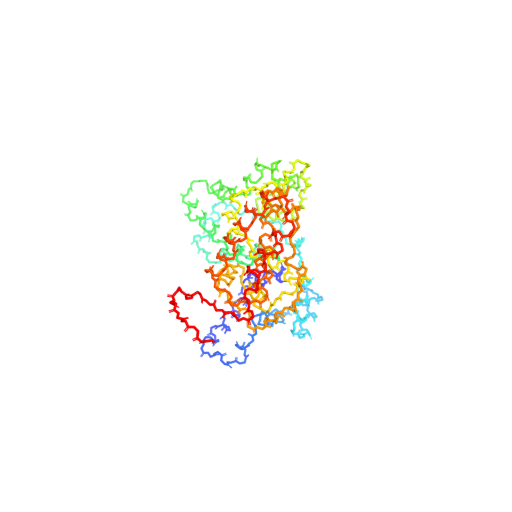cherichia coli
  3v09-assembly1_A  TM=4.484E-01  e=1.362E-18  Oryctolagus cuniculus
  3v08-assembly1_A  TM=4.442E-01  e=2.574E-18  Equus caballus
  6m58-assembly2_B  TM=3.999E-01  e=9.590E-18  Homo sapiens
  6m58-assembly1_A  TM=4.044E-01  e=2.770E-17  Homo sapiens